Protein AF-A0A0W1A022-F1 (afdb_monomer_lite)

Sequence (209 aa):
MGKIVYLLDDRNKTLYDEDSVPKHMKTREPDAATLLRLLENRLNLLGVTNIDWLYCAITIEPIRNPVFYPNKEGITVLYEKSKLNEWLNKKGGIGLDPTALSQKAKLTDYLVPTSEQLLDFVVKSSSIAREFFVDQYHDFKPEETQSVKEPLLPNSDLEKRSSHVERITPKRSRAALLFRSIFCCISPNSEQTKEKEPHAHPRPNYFPQ

Organism: NCBI:txid66969

InterPro domains:
  IPR013083 Zinc finger, RING/FYVE/PHD-type [G3DSA:3.30.40.10] (53-116)

pLDDT: mean 72.29, std 26.37, range [26.69, 97.56]

Foldseek 3Di:
DFAWWFFPPDPLRAIAGPVLDPPVTHIDHDFPLRLLVSLVVLCVVVVNDPPLQSDAPQPSHREDQWKAQQDPVFGDHIHRLVVLQCVCPPPPNQSQDPVRPDRNPDSVNIDRDDSVSSLVNSCVVVVDDSCSRYPRDDPPPPPPPPPPPDPDDDDDDDDDDDDDDDDDDDDDDDDDDDDDDPDDDDDDDDDDDDDDDDDDDDDDDDDDD

Radius of gyration: 30.66 Å; chains: 1; bounding box: 50×62×118 Å

Secondary structure (DSSP, 8-state):
-PPEEEETT-TT--EEEGGGS-TTS-EEPPPHHHHHHHHHHHHHHTT----GGGS-TTT-S--SSEEB--BTTB----EEHHHHHHHHTSTT-----TTSS-SS--GGG-BPPPHHHHHHHHHHHHT--GGGTSBPP--------------------------------------------S---------------------------

Structure (mmCIF, N/CA/C/O backbone):
data_AF-A0A0W1A022-F1
#
_entry.id   AF-A0A0W1A022-F1
#
loop_
_atom_site.group_PDB
_atom_site.id
_atom_site.type_symbol
_atom_site.label_atom_id
_atom_site.label_alt_id
_atom_site.label_comp_id
_atom_site.label_asym_id
_atom_site.label_entity_id
_atom_site.label_seq_id
_atom_site.pdbx_PDB_ins_code
_atom_site.Cartn_x
_atom_site.Cartn_y
_atom_site.Cartn_z
_atom_site.occupancy
_atom_site.B_iso_or_equiv
_atom_site.auth_seq_id
_atom_site.auth_comp_id
_atom_site.auth_asym_id
_atom_site.auth_atom_id
_atom_site.pdbx_PDB_model_num
ATOM 1 N N . MET A 1 1 ? -10.005 15.084 5.071 1.00 54.53 1 MET A N 1
ATOM 2 C CA . MET A 1 1 ? -9.595 13.689 4.816 1.00 54.53 1 MET A CA 1
ATOM 3 C C . MET A 1 1 ? -9.012 13.193 6.118 1.00 54.53 1 MET A C 1
ATOM 5 O O . MET A 1 1 ? -8.066 13.821 6.585 1.00 54.53 1 MET A O 1
ATOM 9 N N . GLY A 1 2 ? -9.656 12.202 6.737 1.00 70.75 2 GLY A N 1
ATOM 10 C CA . GLY A 1 2 ? -9.198 11.606 7.993 1.00 70.75 2 GLY A CA 1
ATOM 11 C C . GLY A 1 2 ? -7.913 10.814 7.775 1.00 70.75 2 GLY A C 1
ATOM 12 O O . GLY A 1 2 ? -7.590 10.456 6.639 1.00 70.75 2 GLY A O 1
ATOM 13 N N . LYS A 1 3 ? -7.141 10.593 8.838 1.00 89.62 3 LYS A N 1
ATOM 14 C CA . LYS A 1 3 ? -5.983 9.696 8.779 1.00 89.62 3 LYS A CA 1
ATOM 15 C C . LYS A 1 3 ? -6.412 8.290 9.155 1.00 89.62 3 LYS A C 1
ATOM 17 O O . LYS A 1 3 ? -7.249 8.105 10.029 1.00 89.62 3 LYS A O 1
ATOM 22 N N . ILE A 1 4 ? -5.778 7.299 8.543 1.00 93.94 4 ILE A N 1
ATOM 23 C CA . ILE A 1 4 ? -5.970 5.896 8.907 1.00 93.94 4 ILE A CA 1
ATOM 24 C C . ILE A 1 4 ? -4.929 5.535 9.961 1.00 93.94 4 ILE A C 1
ATOM 26 O O . ILE A 1 4 ? -3.732 5.753 9.764 1.00 93.94 4 ILE A O 1
ATOM 30 N N . VAL A 1 5 ? -5.366 4.954 11.071 1.00 95.00 5 VAL A N 1
ATOM 31 C CA . VAL A 1 5 ? -4.493 4.555 12.179 1.00 95.00 5 VAL A CA 1
ATOM 32 C C . VAL A 1 5 ? -4.812 3.143 12.644 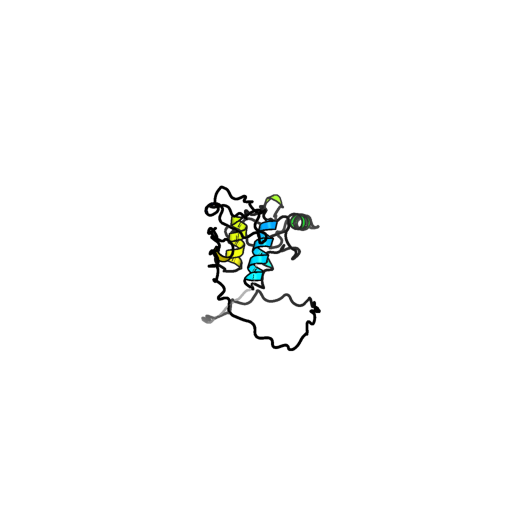1.00 95.00 5 VAL A C 1
ATOM 34 O O . VAL A 1 5 ? -5.897 2.635 12.407 1.00 95.00 5 VAL A O 1
ATOM 37 N N . TYR A 1 6 ? -3.883 2.509 13.350 1.00 94.69 6 TYR A N 1
ATOM 38 C CA . TYR A 1 6 ? -4.188 1.340 14.175 1.00 94.69 6 TYR A CA 1
ATOM 39 C C . TYR A 1 6 ? -3.835 1.627 15.635 1.00 94.69 6 TYR A C 1
ATOM 41 O O . TYR A 1 6 ? -2.970 2.458 15.935 1.00 94.69 6 TYR A O 1
ATOM 49 N N . LEU A 1 7 ? -4.506 0.935 16.553 1.00 93.81 7 LEU A N 1
ATOM 50 C CA . LEU A 1 7 ? -4.220 1.020 17.984 1.00 93.81 7 LEU A CA 1
ATOM 51 C C . LEU A 1 7 ? -2.937 0.252 18.304 1.00 93.81 7 LEU A C 1
ATOM 53 O O . LEU A 1 7 ? -2.771 -0.888 17.875 1.00 93.81 7 LEU A O 1
ATOM 57 N N . LEU A 1 8 ? -2.034 0.848 19.084 1.00 91.19 8 LEU A N 1
ATOM 58 C CA . LEU A 1 8 ? -0.760 0.205 19.431 1.00 91.19 8 LEU A CA 1
ATOM 59 C C . LEU A 1 8 ? -0.941 -1.095 20.225 1.00 91.19 8 LEU A C 1
ATOM 61 O O . LEU A 1 8 ? -0.137 -2.013 20.070 1.00 91.19 8 LEU A O 1
ATOM 65 N N . ASP A 1 9 ? -1.998 -1.169 21.032 1.00 88.69 9 ASP A N 1
ATOM 66 C CA . ASP A 1 9 ? -2.310 -2.330 21.867 1.00 88.69 9 ASP A CA 1
ATOM 67 C C . ASP A 1 9 ? -3.199 -3.364 21.141 1.00 88.69 9 ASP A C 1
ATOM 69 O O . ASP A 1 9 ? -3.409 -4.468 21.649 1.00 88.69 9 ASP A O 1
ATOM 73 N N . ASP A 1 10 ? -3.687 -3.053 19.931 1.00 87.44 10 ASP A N 1
ATOM 74 C CA . ASP A 1 10 ? -4.450 -3.995 19.110 1.00 87.44 10 ASP A CA 1
ATOM 75 C C . ASP A 1 10 ? -3.508 -4.974 18.395 1.00 87.44 10 ASP A C 1
ATOM 77 O O . ASP A 1 10 ? -2.767 -4.629 17.468 1.00 87.44 10 ASP A O 1
ATOM 81 N N . ARG A 1 11 ? -3.574 -6.244 18.808 1.00 86.00 11 ARG A N 1
ATOM 82 C CA . ARG A 1 11 ? -2.788 -7.337 18.219 1.00 86.00 11 ARG A CA 1
ATOM 83 C C . ARG A 1 11 ? -3.115 -7.575 16.750 1.00 86.00 11 ARG A C 1
ATOM 85 O O . ARG A 1 11 ? -2.218 -7.946 15.993 1.00 86.00 11 ARG A O 1
ATOM 92 N N . ASN A 1 12 ? -4.369 -7.363 16.360 1.00 86.31 12 ASN A N 1
ATOM 93 C CA . ASN A 1 12 ? -4.830 -7.556 14.990 1.00 86.31 12 ASN A CA 1
ATOM 94 C C . ASN A 1 12 ? -4.476 -6.359 14.103 1.00 86.31 12 ASN A C 1
ATOM 96 O O . ASN A 1 12 ? -4.491 -6.493 12.881 1.00 86.31 12 ASN A O 1
ATOM 100 N N . LYS A 1 13 ? -4.097 -5.225 14.715 1.00 91.38 13 LYS A N 1
ATOM 101 C CA . LYS A 1 13 ? -3.781 -3.962 14.036 1.00 91.38 13 LYS A CA 1
ATOM 102 C C . LYS A 1 13 ? -4.889 -3.561 13.066 1.00 91.38 13 LYS A C 1
ATOM 104 O O . LYS A 1 13 ? -4.629 -3.249 11.904 1.00 91.38 13 LYS A O 1
ATOM 109 N N . THR A 1 14 ? -6.118 -3.611 13.561 1.00 92.44 14 THR A N 1
ATOM 110 C CA . THR A 1 14 ? -7.301 -3.152 12.842 1.00 92.44 14 THR A CA 1
ATOM 111 C C . THR A 1 14 ? -7.106 -1.686 12.478 1.00 92.44 14 THR A C 1
ATOM 113 O O . THR A 1 14 ? -6.567 -0.906 13.270 1.00 92.44 14 THR A O 1
ATOM 116 N N . LEU A 1 15 ? -7.478 -1.335 11.252 1.00 95.44 15 LEU A N 1
ATOM 117 C CA . LEU A 1 15 ? -7.381 0.029 10.760 1.00 95.44 15 LEU A CA 1
ATOM 118 C C . LEU A 1 15 ? -8.652 0.779 11.146 1.00 95.44 15 LEU A C 1
ATOM 120 O O . LEU A 1 15 ? -9.752 0.278 10.931 1.00 95.44 15 LEU A O 1
ATOM 124 N N . TYR A 1 16 ? -8.484 1.983 11.673 1.00 94.38 16 TYR A N 1
ATOM 125 C CA . TYR A 1 16 ? -9.552 2.878 12.085 1.00 94.38 16 TYR A CA 1
ATOM 126 C C . TYR A 1 16 ? -9.379 4.242 11.431 1.00 94.38 16 TYR A C 1
ATOM 128 O O . TYR A 1 16 ? -8.255 4.661 11.136 1.00 94.38 16 TYR A O 1
ATOM 136 N N . ASP A 1 17 ? -10.487 4.953 11.257 1.00 92.56 17 ASP A N 1
ATOM 137 C CA . ASP A 1 17 ? -10.436 6.395 11.024 1.00 92.56 17 ASP A CA 1
ATOM 138 C C . ASP A 1 17 ? -10.001 7.088 12.326 1.00 92.56 17 ASP A C 1
ATOM 140 O O . ASP A 1 17 ? -10.625 6.875 13.370 1.00 92.56 17 ASP A O 1
ATOM 144 N N . GLU A 1 18 ? -8.930 7.888 12.285 1.00 92.19 18 GLU A N 1
ATOM 145 C CA . GLU A 1 18 ? -8.374 8.611 13.439 1.00 92.19 18 GLU A CA 1
ATOM 146 C C . GLU A 1 18 ? -9.454 9.421 14.163 1.00 92.19 18 GLU A C 1
ATOM 148 O O . GLU A 1 18 ? -9.485 9.425 15.394 1.00 92.19 18 GLU A O 1
ATOM 153 N N . ASP A 1 19 ? -10.380 10.025 13.414 1.00 91.12 19 ASP A N 1
ATOM 154 C CA . ASP A 1 19 ? -11.448 10.863 13.965 1.00 91.12 19 ASP A CA 1
ATOM 155 C C . ASP A 1 19 ? -12.464 10.059 14.799 1.00 91.12 19 ASP A C 1
ATOM 157 O O . ASP A 1 19 ? -13.156 10.623 15.650 1.00 91.12 19 ASP A O 1
ATOM 161 N N . SER A 1 20 ? -12.545 8.741 14.588 1.00 91.50 20 SER A N 1
ATOM 162 C CA . SER A 1 20 ? -13.402 7.847 15.378 1.00 91.50 20 SER A CA 1
ATOM 163 C C . SER A 1 20 ? -12.748 7.389 16.684 1.00 91.50 20 SER A C 1
ATOM 165 O O . SER A 1 20 ? -13.447 7.003 17.620 1.00 91.50 20 SER A O 1
ATOM 167 N N . VAL A 1 21 ? -11.414 7.439 16.779 1.00 91.62 21 VAL A N 1
ATOM 168 C CA . VAL A 1 21 ? -10.679 6.878 17.915 1.00 91.62 21 VAL A CA 1
ATOM 169 C C . VAL A 1 21 ? -10.656 7.866 19.093 1.00 91.62 21 VAL A C 1
ATOM 171 O O . VAL A 1 21 ? -10.278 9.030 18.929 1.00 91.62 21 VAL A O 1
ATOM 174 N N . PRO A 1 22 ? -10.978 7.433 20.327 1.00 90.69 22 PRO A N 1
ATOM 175 C CA . PRO A 1 22 ? -10.872 8.288 21.502 1.00 90.69 22 PRO A CA 1
ATOM 176 C C . PRO A 1 22 ? -9.445 8.811 21.722 1.00 90.69 22 PRO A C 1
ATOM 178 O O . PRO A 1 22 ? -8.487 8.044 21.783 1.00 90.69 22 PRO A O 1
ATOM 181 N N . LYS A 1 23 ? -9.305 10.123 21.962 1.00 89.69 23 LYS A N 1
ATOM 182 C CA . LYS A 1 23 ? -8.006 10.827 22.098 1.00 89.69 23 LYS A CA 1
ATOM 183 C C . LYS A 1 23 ? -7.044 10.262 23.153 1.00 89.69 23 LYS A C 1
ATOM 185 O O . LYS A 1 23 ? -5.860 10.579 23.125 1.00 89.69 23 LYS A O 1
ATOM 190 N N . HIS A 1 24 ? -7.548 9.503 24.124 1.00 89.62 24 HIS A N 1
ATOM 191 C CA . HIS A 1 24 ? -6.734 8.904 25.183 1.00 89.62 24 HIS A CA 1
ATOM 192 C C . HIS A 1 24 ? -6.073 7.582 24.756 1.00 89.62 24 HIS A C 1
ATOM 194 O O . HIS A 1 24 ? -5.188 7.093 25.459 1.00 89.62 24 HIS A O 1
ATOM 200 N N . MET A 1 25 ? -6.485 6.996 23.627 1.00 92.00 25 MET A N 1
ATOM 201 C CA . MET A 1 25 ? -5.899 5.770 23.101 1.00 92.00 25 MET A CA 1
ATOM 202 C C . MET A 1 25 ? -4.628 6.056 22.312 1.00 92.00 25 MET A C 1
ATOM 204 O O . MET A 1 25 ? -4.505 7.066 21.622 1.00 92.00 25 MET A O 1
ATOM 208 N N . LYS A 1 26 ? -3.667 5.136 22.395 1.00 93.75 26 LYS A N 1
ATOM 209 C CA . LYS A 1 26 ? -2.416 5.253 21.648 1.00 93.75 26 LYS A CA 1
ATOM 210 C C . LYS A 1 26 ? -2.595 4.691 20.244 1.00 93.75 26 LYS A C 1
ATOM 212 O O . LYS A 1 26 ? -2.757 3.483 20.070 1.00 93.75 26 LYS A O 1
ATOM 217 N N . THR A 1 27 ? -2.507 5.565 19.253 1.00 94.56 27 THR A N 1
ATOM 218 C CA . THR A 1 27 ? -2.624 5.235 17.832 1.00 94.56 27 THR A CA 1
ATOM 219 C C . THR A 1 27 ? -1.287 5.384 17.115 1.00 94.56 27 THR A C 1
ATOM 221 O O . THR A 1 27 ? -0.366 6.062 17.581 1.00 94.56 27 THR A O 1
ATOM 224 N N . ARG A 1 28 ? -1.167 4.733 15.958 1.00 94.62 28 ARG A N 1
ATOM 225 C CA . ARG A 1 28 ? -0.057 4.932 15.029 1.00 94.62 28 ARG A CA 1
ATOM 226 C C . ARG A 1 28 ? -0.553 4.865 13.594 1.00 94.62 28 ARG A C 1
ATOM 228 O O . ARG A 1 28 ? -1.281 3.946 13.229 1.00 94.62 28 ARG A O 1
ATOM 235 N N . GLU A 1 29 ? -0.101 5.811 12.779 1.00 94.12 29 GLU A N 1
ATOM 236 C CA . GLU A 1 29 ? -0.269 5.738 11.330 1.00 94.12 29 GLU A CA 1
ATOM 237 C C . GLU A 1 29 ? 0.646 4.630 10.769 1.00 94.12 29 GLU A C 1
ATOM 239 O O . GLU A 1 29 ? 1.841 4.582 11.107 1.00 94.12 29 GLU A O 1
ATOM 244 N N . PRO A 1 30 ? 0.116 3.693 9.964 1.00 94.44 30 PRO A N 1
ATOM 245 C CA . PRO A 1 30 ? 0.938 2.690 9.308 1.00 94.44 30 PRO A CA 1
ATOM 246 C C . PRO A 1 30 ? 1.800 3.340 8.223 1.00 94.44 30 PRO A C 1
ATOM 248 O O . PRO A 1 30 ? 1.321 4.139 7.426 1.00 94.44 30 PRO A O 1
ATOM 251 N N . ASP A 1 31 ? 3.075 2.951 8.145 1.00 94.06 31 ASP A N 1
ATOM 252 C CA . ASP A 1 31 ? 3.841 3.220 6.929 1.00 94.06 31 ASP A CA 1
ATOM 253 C C . ASP A 1 31 ? 3.251 2.440 5.743 1.00 94.06 31 ASP A C 1
ATOM 255 O O . ASP A 1 31 ? 2.509 1.469 5.913 1.00 94.06 31 ASP A O 1
ATOM 259 N N . ALA A 1 32 ? 3.594 2.861 4.527 1.00 94.38 32 ALA A N 1
ATOM 260 C CA . ALA A 1 32 ? 3.001 2.325 3.308 1.00 94.38 32 ALA A CA 1
ATOM 261 C C . ALA A 1 32 ? 3.154 0.793 3.178 1.00 94.38 32 ALA A C 1
ATOM 263 O O . ALA A 1 32 ? 2.219 0.112 2.764 1.00 94.38 32 ALA A O 1
ATOM 264 N N . ALA A 1 33 ? 4.295 0.228 3.584 1.00 94.75 33 ALA A N 1
ATOM 265 C CA . ALA A 1 33 ? 4.515 -1.220 3.551 1.00 94.75 33 ALA A CA 1
ATOM 266 C C . ALA A 1 33 ? 3.679 -1.965 4.599 1.00 94.75 33 ALA A C 1
ATOM 268 O O . ALA A 1 33 ? 3.107 -3.022 4.327 1.00 94.75 33 ALA A O 1
ATOM 269 N N . THR A 1 34 ? 3.586 -1.408 5.805 1.00 95.19 34 THR A N 1
ATOM 270 C CA . THR A 1 34 ? 2.740 -1.943 6.869 1.00 95.19 34 THR A CA 1
ATOM 271 C C . THR A 1 34 ? 1.279 -1.916 6.450 1.00 95.19 34 THR A C 1
ATOM 273 O O . THR A 1 34 ? 0.591 -2.915 6.649 1.00 95.19 34 THR A O 1
ATOM 276 N N . LEU A 1 35 ? 0.821 -0.819 5.843 1.00 96.69 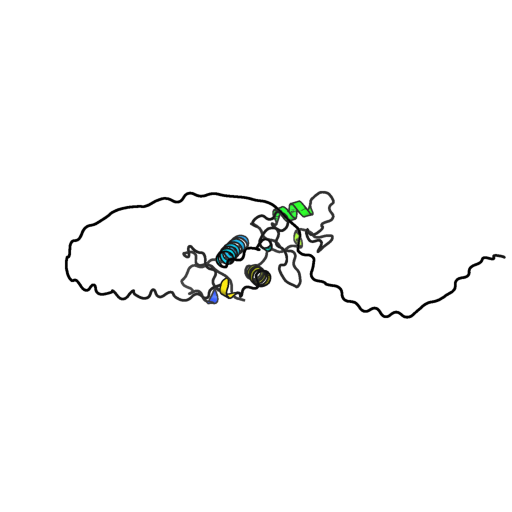35 LEU A N 1
ATOM 277 C CA . LEU A 1 35 ? -0.547 -0.683 5.361 1.00 96.69 35 LEU A CA 1
ATOM 278 C C . LEU A 1 35 ? -0.864 -1.714 4.275 1.00 96.69 35 LEU A C 1
ATOM 280 O O . LEU A 1 35 ? -1.860 -2.417 4.404 1.00 96.69 35 LEU A O 1
ATOM 284 N N . LEU A 1 36 ? 0.005 -1.876 3.269 1.00 97.06 36 LEU A N 1
ATOM 285 C CA . LEU A 1 36 ? -0.154 -2.905 2.233 1.00 97.06 36 LEU A CA 1
ATOM 286 C C . LEU A 1 36 ? -0.343 -4.300 2.836 1.00 97.06 36 LEU A C 1
ATOM 288 O O . LEU A 1 36 ? -1.276 -5.005 2.466 1.00 97.06 36 LEU A O 1
ATOM 292 N N . ARG A 1 37 ? 0.481 -4.671 3.824 1.00 96.19 37 ARG A N 1
ATOM 293 C CA . ARG A 1 37 ? 0.366 -5.968 4.507 1.00 96.19 37 ARG A CA 1
ATOM 294 C C . ARG A 1 37 ? -0.940 -6.110 5.298 1.00 96.19 37 ARG A C 1
ATOM 296 O O . ARG A 1 37 ? -1.510 -7.195 5.356 1.00 96.19 37 ARG A O 1
ATOM 303 N N . LEU A 1 38 ? -1.400 -5.046 5.960 1.00 96.38 38 LEU A N 1
ATOM 304 C CA . LEU A 1 38 ? -2.670 -5.075 6.695 1.00 96.38 38 LEU A CA 1
ATOM 305 C C . LEU A 1 38 ? -3.860 -5.231 5.739 1.00 96.38 38 LEU A C 1
ATOM 307 O O . LEU A 1 38 ? -4.750 -6.037 6.004 1.00 96.38 38 LEU A O 1
ATOM 311 N N . LEU A 1 39 ? -3.834 -4.530 4.604 1.00 96.69 39 LEU A N 1
ATOM 312 C CA . LEU A 1 39 ? -4.854 -4.638 3.561 1.00 96.69 39 LEU A CA 1
ATOM 313 C C . LEU A 1 39 ? -4.837 -6.019 2.891 1.00 96.69 39 LEU A C 1
ATOM 315 O O . LEU A 1 39 ? -5.895 -6.615 2.726 1.00 96.69 39 LEU A O 1
ATOM 319 N N . GLU A 1 40 ? -3.660 -6.573 2.591 1.00 96.62 40 GLU A N 1
ATOM 320 C CA . GLU A 1 40 ? -3.489 -7.950 2.104 1.00 96.62 40 GLU A CA 1
ATOM 321 C C . GLU A 1 40 ? -4.108 -8.968 3.072 1.00 96.62 40 GLU A C 1
ATOM 323 O O . GLU A 1 40 ? -4.924 -9.799 2.672 1.00 96.62 40 GLU A O 1
ATOM 328 N N . ASN A 1 41 ? -3.777 -8.881 4.365 1.00 95.06 41 ASN A N 1
ATOM 329 C CA . ASN A 1 41 ? -4.360 -9.755 5.382 1.00 95.06 41 ASN A CA 1
ATOM 330 C C . ASN A 1 41 ? -5.887 -9.640 5.412 1.00 95.06 41 ASN A C 1
ATOM 332 O O . ASN A 1 41 ? -6.578 -10.653 5.519 1.00 95.06 41 ASN A O 1
ATOM 336 N N . ARG A 1 42 ? -6.423 -8.420 5.296 1.00 95.62 42 ARG A N 1
ATOM 337 C CA . ARG A 1 42 ? -7.869 -8.197 5.287 1.00 95.62 42 ARG A CA 1
ATOM 338 C C . ARG A 1 42 ? -8.532 -8.778 4.040 1.00 95.62 42 ARG A C 1
ATOM 340 O O . ARG A 1 42 ? -9.547 -9.451 4.170 1.00 95.62 42 ARG A O 1
ATOM 347 N N . LEU A 1 43 ? -7.942 -8.601 2.861 1.00 96.69 43 LEU A N 1
ATOM 348 C CA . LEU A 1 43 ? -8.412 -9.215 1.614 1.00 96.69 43 LEU A CA 1
ATOM 349 C C . LEU A 1 43 ? -8.428 -10.743 1.699 1.00 96.69 43 LEU A C 1
ATOM 351 O O . LEU A 1 43 ? -9.411 -11.366 1.302 1.00 96.69 43 LEU A O 1
ATOM 355 N N . ASN A 1 44 ? -7.388 -11.337 2.286 1.00 94.81 44 ASN A N 1
ATOM 356 C CA . ASN A 1 44 ? -7.317 -12.779 2.514 1.00 94.81 44 ASN A CA 1
ATOM 357 C C . ASN A 1 44 ? -8.435 -13.266 3.450 1.00 94.81 44 ASN A C 1
ATOM 359 O O . ASN A 1 44 ? -9.053 -14.294 3.180 1.00 94.81 44 ASN A O 1
ATOM 363 N N . LEU A 1 45 ? -8.741 -12.521 4.520 1.00 94.12 45 LEU A N 1
ATOM 364 C CA . LEU A 1 45 ? -9.871 -12.824 5.411 1.00 94.12 45 LEU A CA 1
ATOM 365 C C . LEU A 1 45 ? -11.228 -12.713 4.701 1.00 94.12 45 LEU A C 1
ATOM 367 O O . LEU A 1 45 ? -12.146 -13.462 5.022 1.00 94.12 45 LEU A O 1
ATOM 371 N N . LEU A 1 46 ? -11.342 -11.812 3.724 1.00 95.19 46 LEU A N 1
ATOM 372 C CA . LEU A 1 46 ? -12.525 -11.655 2.871 1.00 95.19 46 LEU A CA 1
ATOM 373 C C . LEU A 1 46 ? -12.574 -12.674 1.716 1.00 95.19 46 LEU A C 1
ATOM 375 O O . LEU A 1 46 ? -13.525 -12.670 0.938 1.00 95.19 46 LEU A O 1
ATOM 379 N N . GLY A 1 47 ? -11.576 -13.555 1.596 1.00 94.62 47 GLY A N 1
ATOM 380 C CA . GLY A 1 47 ? -11.526 -14.599 0.572 1.00 94.62 47 GLY A CA 1
ATOM 381 C C . GLY A 1 47 ? -11.138 -14.108 -0.826 1.00 94.62 47 GLY A C 1
ATOM 382 O O . GLY A 1 47 ? -11.377 -14.813 -1.805 1.00 94.62 47 GLY A O 1
ATOM 383 N N . VAL A 1 48 ? -10.539 -12.920 -0.949 1.00 94.75 48 VAL A N 1
ATOM 384 C CA . VAL A 1 48 ? -10.063 -12.397 -2.237 1.00 94.75 48 VAL A CA 1
ATOM 385 C C . VAL A 1 48 ? -8.748 -13.079 -2.602 1.00 94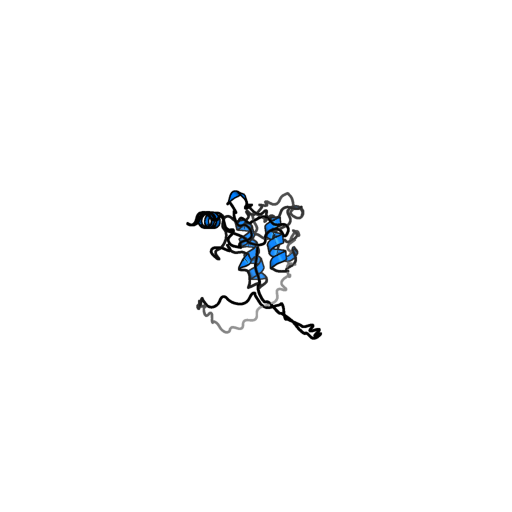.75 48 VAL A C 1
ATOM 387 O O . VAL A 1 48 ? -7.733 -12.879 -1.945 1.00 94.75 48 VAL A O 1
ATOM 390 N N . THR A 1 49 ? -8.756 -13.884 -3.665 1.00 88.56 49 THR A N 1
ATOM 391 C CA . THR A 1 49 ? -7.589 -14.694 -4.058 1.00 88.56 49 THR A CA 1
ATOM 392 C C . THR A 1 49 ? -6.728 -14.065 -5.149 1.00 88.56 49 THR A C 1
ATOM 394 O O . THR A 1 49 ? -5.562 -14.419 -5.277 1.00 88.56 49 THR A O 1
ATOM 397 N N . ASN A 1 50 ? -7.283 -13.164 -5.964 1.00 92.44 50 ASN A N 1
ATOM 398 C CA . ASN A 1 50 ? -6.542 -12.480 -7.024 1.00 92.44 50 ASN A CA 1
ATOM 399 C C . ASN A 1 50 ? -6.071 -11.108 -6.528 1.00 92.44 50 ASN A C 1
ATOM 401 O O . ASN A 1 50 ? -6.761 -10.101 -6.705 1.00 92.44 50 ASN A O 1
ATOM 405 N N . ILE A 1 51 ? -4.916 -11.103 -5.865 1.00 95.38 51 ILE A N 1
ATOM 406 C CA . ILE A 1 51 ? -4.325 -9.917 -5.234 1.00 95.38 51 ILE A CA 1
ATOM 407 C C . ILE A 1 51 ? -2.930 -9.581 -5.775 1.00 95.38 51 ILE A C 1
ATOM 409 O O . ILE A 1 51 ? -2.221 -8.785 -5.171 1.00 95.38 51 ILE A O 1
ATOM 413 N N . ASP A 1 52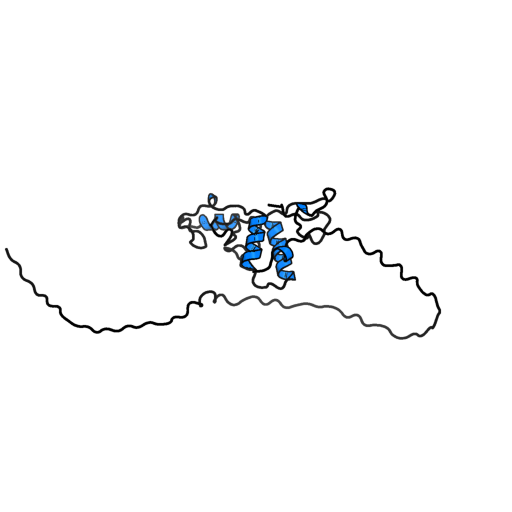 ? -2.531 -10.130 -6.927 1.00 94.50 52 ASP A N 1
ATOM 414 C CA . ASP A 1 52 ? -1.196 -9.917 -7.521 1.00 94.50 52 ASP A CA 1
ATOM 415 C C . ASP A 1 52 ? -0.866 -8.426 -7.740 1.00 94.50 52 ASP A C 1
ATOM 417 O O . ASP A 1 52 ? 0.292 -8.015 -7.690 1.00 94.50 52 ASP A O 1
ATOM 421 N N . TRP A 1 53 ? -1.893 -7.592 -7.915 1.00 94.81 53 TRP A N 1
ATOM 422 C CA . TRP A 1 53 ? -1.798 -6.137 -8.055 1.00 94.81 53 TRP A CA 1
ATOM 423 C C . TRP A 1 53 ? -1.336 -5.402 -6.778 1.00 94.81 53 TRP A C 1
ATOM 425 O O . TRP A 1 53 ? -0.957 -4.235 -6.857 1.00 94.81 53 TRP A O 1
ATOM 435 N N . LEU A 1 54 ? -1.319 -6.064 -5.613 1.00 96.50 54 LEU A N 1
ATOM 436 C CA . LEU A 1 54 ? -0.710 -5.550 -4.375 1.00 96.50 54 LEU A CA 1
ATOM 437 C C . LEU A 1 54 ? 0.806 -5.757 -4.301 1.00 96.50 54 LEU A C 1
ATOM 439 O O . LEU A 1 54 ? 1.460 -5.186 -3.426 1.00 96.50 54 LEU A O 1
ATOM 443 N N . TYR A 1 55 ? 1.368 -6.572 -5.191 1.00 96.38 55 TYR A N 1
ATOM 444 C CA . TYR A 1 55 ? 2.780 -6.931 -5.188 1.00 96.38 55 TYR A CA 1
ATOM 445 C C . TYR A 1 55 ? 3.559 -6.100 -6.206 1.00 96.38 55 TYR A C 1
ATOM 447 O O . TYR A 1 55 ? 3.005 -5.420 -7.069 1.00 96.38 55 TYR A O 1
ATOM 455 N N . CYS A 1 56 ? 4.887 -6.132 -6.094 1.00 95.75 56 CYS A N 1
ATOM 456 C CA . CYS A 1 56 ? 5.761 -5.406 -7.006 1.00 95.75 56 CYS A CA 1
ATOM 457 C C . CYS A 1 56 ? 5.565 -5.919 -8.436 1.00 95.75 56 CYS A C 1
ATOM 459 O O . CYS A 1 56 ? 5.886 -7.071 -8.712 1.00 95.75 56 CYS A O 1
ATOM 461 N N . ALA A 1 57 ? 5.157 -5.067 -9.375 1.00 92.81 57 ALA A N 1
ATOM 462 C CA . ALA A 1 57 ? 4.914 -5.496 -10.756 1.00 92.81 57 ALA A CA 1
ATOM 463 C C . ALA A 1 57 ? 6.163 -6.024 -11.494 1.00 92.81 57 ALA A C 1
ATOM 465 O O . ALA A 1 57 ? 6.042 -6.708 -12.507 1.00 92.81 57 ALA A O 1
ATOM 466 N N . ILE A 1 58 ? 7.369 -5.726 -10.996 1.00 91.19 58 ILE A N 1
ATOM 467 C CA . ILE A 1 58 ? 8.631 -6.213 -11.577 1.00 91.19 58 ILE A CA 1
ATOM 468 C C . ILE A 1 58 ? 8.997 -7.606 -11.047 1.00 91.19 58 ILE A C 1
ATOM 470 O O . ILE A 1 58 ? 9.528 -8.423 -11.797 1.00 91.19 58 ILE A O 1
ATOM 474 N N . THR A 1 59 ? 8.775 -7.868 -9.756 1.00 92.06 59 THR A N 1
ATOM 475 C CA . THR A 1 59 ? 9.285 -9.077 -9.080 1.00 92.06 59 THR A CA 1
ATOM 476 C C . THR A 1 59 ? 8.198 -10.040 -8.617 1.00 92.06 59 THR A C 1
ATOM 478 O O . THR A 1 59 ? 8.509 -11.195 -8.354 1.00 92.06 59 THR A O 1
ATOM 481 N N . ILE A 1 60 ? 6.941 -9.593 -8.539 1.00 93.44 60 ILE A N 1
ATOM 482 C CA . ILE A 1 60 ? 5.804 -10.317 -7.944 1.00 93.44 60 ILE A CA 1
ATOM 483 C C . ILE A 1 60 ? 6.082 -10.683 -6.470 1.00 93.44 60 ILE A C 1
ATOM 485 O O . ILE A 1 60 ? 5.645 -11.701 -5.947 1.00 93.44 60 ILE A O 1
ATOM 489 N N . GLU A 1 61 ? 6.850 -9.836 -5.780 1.00 95.88 61 GLU A N 1
ATOM 490 C CA . GLU A 1 61 ? 7.199 -9.994 -4.363 1.00 95.88 61 GLU A CA 1
ATOM 491 C C . GLU A 1 61 ? 6.554 -8.893 -3.502 1.00 95.88 61 GLU A C 1
ATOM 493 O O . GLU A 1 61 ? 6.250 -7.810 -4.023 1.00 95.88 61 GLU A O 1
ATOM 498 N N . PRO A 1 62 ? 6.359 -9.134 -2.186 1.00 96.12 62 PRO A N 1
ATOM 499 C CA . PRO A 1 62 ? 5.843 -8.125 -1.266 1.00 96.12 62 PRO A CA 1
ATOM 500 C C . PRO A 1 62 ? 6.706 -6.863 -1.259 1.00 96.12 62 PRO A C 1
ATOM 502 O O . PRO A 1 62 ? 7.936 -6.931 -1.175 1.00 96.12 62 PRO A O 1
ATOM 505 N N . ILE A 1 63 ? 6.057 -5.702 -1.298 1.00 96.94 63 ILE A N 1
ATOM 506 C CA . ILE A 1 63 ? 6.734 -4.411 -1.417 1.00 96.94 63 ILE A CA 1
ATOM 507 C C . ILE A 1 63 ? 7.080 -3.846 -0.035 1.00 96.94 63 ILE A C 1
ATOM 509 O O . ILE A 1 63 ? 6.230 -3.772 0.851 1.00 96.94 63 ILE A O 1
ATOM 513 N N . ARG A 1 64 ? 8.327 -3.399 0.145 1.00 96.69 64 ARG A N 1
ATOM 514 C CA . ARG A 1 64 ? 8.809 -2.751 1.379 1.00 96.69 64 ARG A CA 1
ATOM 515 C C . ARG A 1 64 ? 8.939 -1.241 1.236 1.00 96.69 64 ARG A C 1
ATOM 517 O O . ARG A 1 64 ? 8.768 -0.526 2.213 1.00 96.69 64 ARG A O 1
ATOM 524 N N . ASN A 1 65 ? 9.245 -0.756 0.038 1.00 97.31 65 ASN A N 1
ATOM 525 C CA . ASN A 1 65 ? 9.311 0.667 -0.271 1.00 97.31 65 ASN A CA 1
ATOM 526 C C . ASN A 1 65 ? 8.458 0.944 -1.510 1.00 97.31 65 ASN A C 1
ATOM 528 O O . ASN A 1 65 ? 9.003 0.997 -2.621 1.00 97.31 65 ASN A O 1
ATOM 532 N N . PRO A 1 66 ? 7.130 1.076 -1.343 1.00 97.56 66 PRO A N 1
ATOM 533 C CA . PRO A 1 66 ? 6.234 1.232 -2.471 1.00 97.56 66 PRO A CA 1
ATOM 534 C C . PRO A 1 66 ? 6.413 2.585 -3.131 1.00 97.56 66 PRO A C 1
ATOM 536 O O . PRO A 1 66 ? 6.475 3.626 -2.474 1.00 97.56 66 PRO A O 1
ATOM 539 N N . VAL A 1 67 ? 6.481 2.545 -4.453 1.00 97.06 67 VAL A N 1
ATOM 540 C CA . VAL A 1 67 ? 6.402 3.714 -5.317 1.00 97.06 67 VAL A CA 1
ATOM 541 C C . VAL A 1 67 ? 5.464 3.424 -6.476 1.00 97.06 67 VAL A C 1
ATOM 543 O O . VAL A 1 67 ? 5.304 2.275 -6.888 1.00 97.06 67 VAL A O 1
ATOM 546 N N . PHE A 1 68 ? 4.850 4.469 -7.007 1.00 95.50 68 PHE A N 1
ATOM 547 C CA . PHE A 1 68 ? 3.952 4.378 -8.151 1.00 95.50 68 PHE A CA 1
ATOM 548 C C . PHE A 1 68 ? 4.201 5.537 -9.107 1.00 95.50 68 PHE A C 1
ATOM 550 O O . PHE A 1 68 ? 4.707 6.590 -8.711 1.00 95.50 68 PHE A O 1
ATOM 557 N N . TYR A 1 69 ? 3.852 5.331 -10.373 1.00 92.69 69 TYR A N 1
ATOM 558 C CA . TYR A 1 69 ? 3.872 6.401 -11.359 1.00 92.69 69 TYR A CA 1
ATOM 559 C C . TYR A 1 69 ? 2.560 7.196 -11.256 1.00 92.69 69 TYR A C 1
ATOM 561 O O . TYR A 1 69 ? 1.490 6.597 -11.396 1.00 92.69 69 TYR A O 1
ATOM 569 N N . PRO A 1 70 ? 2.595 8.511 -10.984 1.00 89.88 70 PRO A N 1
ATOM 570 C CA . PRO A 1 70 ? 1.384 9.296 -10.796 1.00 89.88 70 PRO A CA 1
ATOM 571 C C . PRO A 1 70 ? 0.601 9.421 -12.105 1.00 89.88 70 PRO A C 1
ATOM 573 O O . PRO A 1 70 ? 1.132 9.839 -13.132 1.00 89.88 70 PRO A O 1
ATOM 576 N N . ASN A 1 71 ? -0.692 9.104 -12.060 1.00 84.56 71 ASN A N 1
ATOM 577 C CA . ASN A 1 71 ? -1.613 9.301 -13.173 1.00 84.56 71 ASN A CA 1
ATOM 578 C C . ASN A 1 71 ? -2.949 9.898 -12.681 1.00 84.56 71 ASN A C 1
ATOM 580 O O . ASN A 1 71 ? -3.161 10.073 -11.481 1.00 84.56 71 ASN A O 1
ATOM 584 N N . LYS A 1 72 ? -3.856 10.235 -13.609 1.00 86.69 72 LYS A N 1
ATOM 585 C CA . LYS A 1 72 ? -5.162 10.842 -13.273 1.00 86.69 72 LYS A CA 1
ATOM 586 C C . LYS A 1 72 ? -6.100 9.906 -12.498 1.00 86.69 72 LYS A C 1
ATOM 588 O O . LYS A 1 72 ? -7.004 10.388 -11.826 1.00 86.69 72 LYS A O 1
ATOM 593 N N . GLU A 1 73 ? -5.905 8.597 -12.605 1.00 86.75 73 GLU A N 1
ATOM 594 C CA . GLU A 1 73 ? -6.736 7.563 -11.974 1.00 86.75 73 GLU A CA 1
ATOM 595 C C . GLU A 1 73 ? -6.255 7.210 -10.553 1.00 86.75 73 GLU A C 1
ATOM 597 O O . GLU A 1 73 ? -6.996 6.600 -9.772 1.00 86.75 73 GLU A O 1
ATOM 602 N N . GLY A 1 74 ? -5.050 7.663 -10.192 1.00 90.94 74 GLY A N 1
ATOM 603 C CA . GLY A 1 74 ? -4.383 7.413 -8.923 1.00 90.94 74 GLY A CA 1
ATOM 604 C C . GLY A 1 74 ? -3.272 6.376 -9.068 1.00 90.94 74 GLY A C 1
ATOM 605 O O . GLY A 1 74 ? -2.449 6.438 -9.981 1.00 90.94 74 GLY A O 1
ATOM 606 N N . ILE A 1 75 ? -3.217 5.433 -8.133 1.00 94.56 75 ILE A N 1
ATOM 607 C CA . ILE A 1 75 ? -2.316 4.287 -8.237 1.00 94.56 75 ILE A CA 1
ATOM 608 C C . ILE A 1 75 ? -2.959 3.277 -9.186 1.00 94.56 75 ILE A C 1
ATOM 610 O O . ILE A 1 75 ? -4.112 2.899 -9.004 1.00 94.56 75 ILE A O 1
ATOM 614 N N . THR A 1 76 ? -2.202 2.835 -10.182 1.00 92.00 76 THR A N 1
ATOM 615 C CA . THR A 1 76 ? -2.583 1.721 -11.069 1.00 92.00 76 THR A CA 1
ATOM 616 C C . THR A 1 76 ? -1.653 0.531 -10.904 1.00 92.00 76 THR A C 1
ATOM 618 O O . THR A 1 76 ? -2.081 -0.612 -11.020 1.00 92.00 76 THR A O 1
ATOM 621 N N . VAL A 1 77 ? -0.380 0.802 -10.614 1.00 93.38 77 VAL A N 1
ATOM 622 C CA . VAL A 1 77 ? 0.672 -0.200 -10.477 1.00 93.38 77 VAL A CA 1
ATOM 623 C C . VAL A 1 77 ? 1.603 0.212 -9.348 1.00 93.38 77 VAL A C 1
ATOM 625 O O . VAL A 1 77 ? 1.970 1.385 -9.229 1.00 93.38 77 VAL A O 1
ATOM 628 N N . LEU A 1 78 ? 1.997 -0.765 -8.534 1.00 96.44 78 LEU A N 1
ATOM 629 C CA . LEU A 1 78 ? 2.961 -0.589 -7.462 1.00 96.44 78 LEU A CA 1
ATOM 630 C C . LEU A 1 78 ? 4.304 -1.235 -7.810 1.00 96.44 78 LEU A C 1
ATOM 632 O O . LEU A 1 78 ? 4.387 -2.329 -8.376 1.00 96.44 78 LEU A O 1
ATOM 636 N N . TYR A 1 79 ? 5.374 -0.564 -7.402 1.00 96.12 79 TYR A N 1
ATOM 637 C CA . TYR A 1 79 ? 6.742 -1.024 -7.578 1.00 96.12 79 TYR A CA 1
ATOM 638 C C . TYR A 1 79 ? 7.504 -0.972 -6.258 1.00 96.12 79 TYR A C 1
ATOM 640 O O . TYR A 1 79 ? 7.319 -0.067 -5.446 1.00 96.12 79 TYR A O 1
ATOM 648 N N . GLU A 1 80 ? 8.437 -1.901 -6.076 1.00 97.06 80 GLU A N 1
ATOM 649 C CA . GLU A 1 80 ? 9.490 -1.763 -5.074 1.00 97.06 80 GLU A CA 1
ATOM 650 C C . GLU A 1 80 ? 10.542 -0.768 -5.586 1.00 97.06 80 GLU A C 1
ATOM 652 O O . GLU A 1 80 ? 11.167 -0.993 -6.625 1.00 97.06 80 GLU A O 1
ATOM 657 N N . LYS A 1 81 ? 10.771 0.326 -4.848 1.00 96.69 81 LYS A N 1
ATOM 658 C CA . LYS A 1 81 ? 11.655 1.435 -5.255 1.00 96.69 81 LYS A CA 1
ATOM 659 C C . LYS A 1 81 ? 13.043 0.979 -5.703 1.00 96.69 81 LYS A C 1
ATOM 661 O O . LYS A 1 81 ? 13.565 1.464 -6.706 1.00 96.69 81 LYS A O 1
ATOM 666 N N . SER A 1 82 ? 13.649 0.056 -4.956 1.00 95.50 82 SER A N 1
ATOM 667 C CA . SER A 1 82 ? 14.980 -0.478 -5.270 1.00 95.50 82 SER A CA 1
ATOM 668 C C . SER A 1 82 ? 14.987 -1.251 -6.594 1.00 95.50 82 SER A C 1
ATOM 670 O O . SER A 1 82 ? 15.867 -1.040 -7.428 1.00 95.50 82 SER A O 1
ATOM 672 N N . LYS A 1 83 ? 13.957 -2.067 -6.836 1.00 94.50 83 LYS A N 1
ATOM 673 C CA . LYS A 1 83 ? 13.795 -2.866 -8.058 1.00 94.50 83 LYS A CA 1
ATOM 674 C C . LYS A 1 83 ? 13.443 -2.031 -9.272 1.00 94.50 83 LYS A C 1
ATOM 676 O O . LYS A 1 83 ? 13.983 -2.273 -10.347 1.00 94.50 83 LYS A O 1
ATOM 681 N N . LEU A 1 84 ? 12.633 -0.996 -9.092 1.00 93.56 84 LEU A N 1
ATOM 682 C CA . LEU A 1 84 ? 12.391 -0.013 -10.136 1.00 93.56 84 LEU A CA 1
ATOM 683 C C . LEU A 1 84 ? 13.680 0.725 -10.519 1.00 93.56 84 LEU A C 1
ATOM 685 O O . LEU A 1 84 ? 13.963 0.895 -11.700 1.00 93.56 84 LEU A O 1
ATOM 689 N N . ASN A 1 85 ? 14.499 1.113 -9.539 1.00 92.62 85 ASN A N 1
ATOM 690 C CA . ASN A 1 85 ? 15.784 1.746 -9.821 1.00 92.62 85 ASN A CA 1
ATOM 691 C C . ASN A 1 85 ? 16.732 0.807 -10.588 1.00 92.62 85 ASN A C 1
ATOM 693 O O . ASN A 1 85 ? 17.355 1.225 -11.559 1.00 92.62 85 ASN A O 1
ATOM 697 N N . GLU A 1 86 ? 16.831 -0.466 -10.197 1.00 91.50 86 GLU A N 1
ATOM 698 C CA . GLU A 1 86 ? 17.594 -1.473 -10.952 1.00 91.50 86 GLU A CA 1
ATOM 699 C C . GLU A 1 86 ? 17.070 -1.615 -12.393 1.00 91.50 86 GLU A C 1
ATOM 701 O O . GLU A 1 86 ? 17.862 -1.663 -13.335 1.00 91.50 86 GLU A O 1
ATOM 706 N N . TRP A 1 87 ? 15.744 -1.638 -12.570 1.00 88.94 87 TRP A N 1
ATOM 707 C CA . TRP A 1 87 ? 15.089 -1.765 -13.871 1.00 88.94 87 TRP A CA 1
ATOM 708 C C . TRP A 1 87 ? 15.395 -0.590 -14.800 1.00 88.94 87 TRP A C 1
ATOM 710 O O . TRP A 1 87 ? 15.881 -0.799 -15.912 1.00 88.94 87 TRP A O 1
ATOM 720 N N . LEU A 1 88 ? 15.174 0.643 -14.334 1.00 87.88 88 LEU A N 1
ATOM 721 C CA . LEU A 1 88 ? 15.389 1.862 -15.122 1.00 87.88 88 LEU A CA 1
ATOM 722 C C . LEU A 1 88 ? 16.860 2.043 -15.531 1.00 87.88 88 LEU A C 1
ATOM 724 O O . LEU A 1 88 ? 17.145 2.634 -16.573 1.00 87.88 88 LEU A O 1
ATOM 728 N N . ASN A 1 89 ? 17.788 1.498 -14.740 1.00 85.69 89 ASN A N 1
ATOM 729 C CA . ASN A 1 89 ? 19.227 1.559 -14.996 1.00 85.69 89 ASN A CA 1
ATOM 730 C C . ASN A 1 89 ? 19.775 0.347 -15.782 1.00 85.69 89 ASN A C 1
ATOM 732 O O . ASN A 1 89 ? 20.966 0.315 -16.106 1.00 85.69 89 ASN A O 1
ATOM 736 N N . LYS A 1 90 ? 18.953 -0.666 -16.101 1.00 82.50 90 LYS A N 1
ATOM 737 C CA . LYS A 1 90 ? 19.401 -1.864 -16.831 1.00 82.50 90 LYS A CA 1
ATOM 738 C C . LYS A 1 90 ? 19.796 -1.502 -18.275 1.00 82.50 90 LYS A C 1
ATOM 740 O O . LYS A 1 90 ? 19.166 -0.667 -18.923 1.00 82.50 90 LYS A O 1
ATOM 745 N N . LYS A 1 91 ? 20.888 -2.112 -18.765 1.00 53.56 91 LYS A N 1
ATOM 746 C CA . LYS A 1 91 ? 21.589 -1.750 -20.018 1.00 53.56 91 LYS A CA 1
ATOM 747 C C . LYS A 1 91 ? 20.631 -1.522 -21.198 1.00 53.56 91 LYS A C 1
ATOM 749 O O . LYS A 1 91 ? 19.931 -2.438 -21.613 1.00 53.56 91 LYS A O 1
ATOM 754 N N . GLY A 1 92 ? 20.667 -0.303 -21.737 1.00 55.62 92 GLY A N 1
ATOM 755 C CA . GLY A 1 92 ? 19.806 0.189 -22.816 1.00 55.62 92 GLY A CA 1
ATOM 756 C C . GLY A 1 92 ? 19.305 1.610 -22.554 1.00 55.62 92 GLY A C 1
ATOM 757 O O . GLY A 1 92 ? 19.048 2.338 -23.503 1.00 55.62 92 GLY A O 1
ATOM 758 N N . GLY A 1 93 ? 19.227 2.025 -21.279 1.00 50.72 93 GLY A N 1
ATOM 759 C CA . GLY A 1 93 ? 19.039 3.428 -20.885 1.00 50.72 93 GLY A CA 1
ATOM 760 C C . GLY A 1 93 ? 17.776 4.083 -21.438 1.00 50.72 93 GLY A C 1
ATOM 761 O O . GLY A 1 93 ? 17.702 5.306 -21.498 1.00 50.72 93 GLY A O 1
ATOM 762 N N . ILE A 1 94 ? 16.789 3.293 -21.865 1.00 57.50 94 ILE A N 1
ATOM 763 C CA . ILE A 1 94 ? 15.605 3.858 -22.509 1.00 57.50 94 ILE A CA 1
ATOM 764 C C . ILE A 1 94 ? 14.703 4.518 -21.454 1.00 57.50 94 ILE A C 1
ATOM 766 O O . ILE A 1 94 ? 13.796 5.245 -21.816 1.00 57.50 94 ILE A O 1
ATOM 770 N N . GLY A 1 95 ? 14.949 4.327 -20.146 1.00 59.59 95 GLY A N 1
ATOM 771 C CA . GLY A 1 95 ? 14.084 4.889 -19.103 1.00 59.59 95 GLY A CA 1
ATOM 772 C C . GLY A 1 95 ? 12.630 4.474 -19.326 1.00 59.59 95 GLY A C 1
ATOM 773 O O . GLY A 1 95 ? 11.716 5.243 -19.082 1.00 59.59 95 GLY A O 1
ATOM 774 N N . LEU A 1 96 ? 12.400 3.294 -19.899 1.00 65.19 96 LEU A N 1
ATOM 775 C CA . LEU A 1 96 ? 11.050 2.822 -20.149 1.00 65.19 96 LEU A CA 1
ATOM 776 C C . LEU A 1 96 ? 10.443 2.409 -18.814 1.00 65.19 96 LEU A C 1
ATOM 778 O O . LEU A 1 96 ? 10.996 1.562 -18.106 1.00 65.19 96 LEU A O 1
ATOM 782 N N . ASP A 1 97 ? 9.305 3.016 -18.495 1.00 74.50 97 ASP A N 1
ATOM 783 C CA . ASP A 1 97 ? 8.423 2.520 -17.446 1.00 74.50 97 ASP A CA 1
ATOM 784 C C . ASP A 1 97 ? 8.133 1.022 -17.697 1.00 74.50 97 ASP A C 1
ATOM 786 O O . ASP A 1 97 ? 7.928 0.638 -18.856 1.00 74.50 97 ASP A O 1
ATOM 790 N N . PRO A 1 98 ? 8.129 0.159 -16.660 1.00 77.94 98 PRO A N 1
ATOM 791 C CA . PRO A 1 98 ? 7.861 -1.273 -16.824 1.00 77.94 98 PRO A CA 1
ATOM 792 C C . PRO A 1 98 ? 6.540 -1.582 -17.542 1.00 77.94 98 PRO A C 1
ATOM 794 O O . PRO A 1 98 ? 6.434 -2.609 -18.209 1.00 77.94 98 PRO A O 1
ATOM 797 N N . THR A 1 99 ? 5.559 -0.683 -17.450 1.00 79.50 99 THR A N 1
ATOM 798 C CA . THR A 1 99 ? 4.258 -0.773 -18.128 1.00 79.50 99 THR A CA 1
ATOM 799 C C . THR A 1 99 ? 4.147 0.088 -19.391 1.00 79.50 99 THR A C 1
ATOM 801 O O . THR A 1 99 ? 3.061 0.247 -19.941 1.00 79.50 99 THR A O 1
ATOM 804 N N . ALA A 1 100 ? 5.271 0.612 -19.890 1.00 75.38 100 ALA A N 1
ATOM 805 C CA . ALA A 1 100 ? 5.378 1.468 -21.072 1.00 75.38 100 ALA A CA 1
ATOM 806 C C . ALA A 1 100 ? 4.530 2.758 -21.025 1.00 75.38 100 ALA A C 1
ATOM 808 O O . ALA A 1 100 ? 4.274 3.362 -22.068 1.00 75.38 100 ALA A O 1
ATOM 809 N N . LEU A 1 101 ? 4.151 3.228 -19.829 1.00 69.81 101 LEU A N 1
ATOM 810 C CA . LEU A 1 101 ? 3.415 4.488 -19.646 1.00 69.81 101 LEU A CA 1
ATOM 811 C C . LEU A 1 101 ? 4.260 5.716 -20.008 1.00 69.81 101 LEU A C 1
ATOM 813 O O . LEU A 1 101 ? 3.728 6.762 -20.374 1.00 69.81 101 LEU A O 1
ATOM 817 N N . SER A 1 102 ? 5.585 5.593 -19.920 1.00 73.25 102 SER A N 1
ATOM 818 C CA . SER A 1 102 ? 6.532 6.638 -20.291 1.00 73.25 102 SER A CA 1
ATOM 819 C C . SER A 1 102 ? 7.779 6.045 -20.939 1.00 73.25 102 SER A C 1
ATOM 821 O O . SER A 1 102 ? 8.331 5.044 -20.483 1.00 73.25 102 SER A O 1
ATOM 823 N N . GLN A 1 103 ? 8.236 6.699 -22.009 1.00 73.62 103 GLN A N 1
ATOM 824 C CA . GLN A 1 103 ? 9.413 6.310 -22.791 1.00 73.62 103 GLN A CA 1
ATOM 825 C C . GLN A 1 103 ? 10.723 6.928 -22.279 1.00 73.62 103 GLN A C 1
ATOM 827 O O . GLN A 1 103 ? 11.750 6.729 -22.916 1.00 73.62 103 GLN A O 1
ATOM 832 N N . LYS A 1 104 ? 10.685 7.726 -21.197 1.00 79.25 104 LYS A N 1
ATOM 833 C CA . LYS A 1 104 ? 11.853 8.355 -20.540 1.00 79.25 104 LYS A CA 1
ATOM 834 C C . LYS A 1 104 ? 11.620 8.581 -19.034 1.00 79.25 104 LYS A C 1
ATOM 836 O O . LYS A 1 104 ? 12.019 9.609 -18.489 1.00 79.25 104 LYS A O 1
ATOM 841 N N . ALA A 1 105 ? 10.936 7.654 -18.378 1.00 82.94 105 ALA A N 1
ATOM 842 C CA . ALA A 1 105 ? 10.731 7.637 -16.941 1.00 82.94 105 ALA A CA 1
ATOM 843 C C . ALA A 1 105 ? 12.062 7.606 -16.173 1.00 82.94 105 ALA A C 1
ATOM 845 O O . ALA A 1 105 ? 12.966 6.810 -16.446 1.00 82.94 105 ALA A O 1
ATOM 846 N N . LYS A 1 106 ? 12.152 8.461 -15.161 1.00 87.44 106 LYS A N 1
ATOM 847 C CA . LYS A 1 106 ? 13.201 8.468 -14.143 1.00 87.44 106 LYS A CA 1
ATOM 848 C C . LYS A 1 106 ? 12.595 8.081 -12.806 1.00 87.44 106 LYS A C 1
ATOM 850 O O . LYS A 1 106 ? 11.414 8.297 -12.568 1.00 87.44 106 LYS A O 1
ATOM 855 N N . LEU A 1 107 ? 13.421 7.587 -11.884 1.00 89.06 107 LEU A N 1
ATOM 856 C CA . LEU A 1 107 ? 12.956 7.234 -10.539 1.00 89.06 107 LEU A CA 1
ATOM 857 C C . LEU A 1 107 ? 12.295 8.419 -9.808 1.00 89.06 107 LEU A C 1
ATOM 859 O O . LEU A 1 107 ? 11.379 8.214 -9.022 1.00 89.06 107 LEU A O 1
ATOM 863 N N . THR A 1 108 ? 12.740 9.649 -10.080 1.00 90.62 108 THR A N 1
ATOM 864 C CA . THR A 1 108 ? 12.184 10.887 -9.506 1.00 90.62 108 THR A CA 1
ATOM 865 C C . THR A 1 108 ? 10.751 11.178 -9.930 1.00 90.62 108 THR A C 1
ATOM 867 O O . THR A 1 108 ? 10.088 11.975 -9.277 1.00 90.62 108 THR A O 1
ATOM 870 N N . ASP A 1 109 ? 10.284 10.551 -11.007 1.00 91.56 109 ASP A N 1
ATOM 871 C CA . ASP A 1 109 ? 8.927 10.739 -11.514 1.00 91.56 109 ASP A CA 1
ATOM 872 C C . ASP A 1 109 ? 7.915 9.887 -10.732 1.00 91.56 109 ASP A C 1
ATOM 874 O O . ASP A 1 109 ? 6.711 10.070 -10.879 1.00 91.56 109 ASP A O 1
ATOM 878 N N . TYR A 1 110 ? 8.395 8.961 -9.896 1.00 94.50 110 TYR A N 1
ATOM 879 C CA . TYR A 1 110 ? 7.572 8.074 -9.085 1.00 94.50 110 TYR A CA 1
ATOM 880 C C . TYR A 1 110 ? 7.441 8.623 -7.671 1.00 94.50 110 TYR A C 1
ATOM 882 O O . TYR A 1 110 ? 8.403 9.113 -7.072 1.00 94.50 110 TYR A O 1
ATOM 890 N N . LEU A 1 111 ? 6.241 8.493 -7.117 1.00 95.94 111 LEU A N 1
ATOM 891 C CA . LEU A 1 111 ? 5.900 9.011 -5.800 1.00 95.94 111 LEU A CA 1
ATOM 892 C C . LEU A 1 111 ? 5.735 7.875 -4.796 1.00 95.94 111 LEU A C 1
ATOM 894 O O . LEU A 1 111 ? 5.384 6.751 -5.154 1.00 95.94 111 LEU A O 1
ATOM 898 N N . VAL A 1 112 ? 5.980 8.186 -3.524 1.00 95.88 112 VAL A N 1
ATOM 899 C CA . VAL A 1 112 ? 5.595 7.316 -2.408 1.00 95.88 112 VAL A CA 1
ATOM 900 C C . VAL A 1 112 ? 4.097 7.518 -2.170 1.00 95.88 112 VAL A C 1
ATOM 902 O O . VAL A 1 112 ? 3.674 8.671 -2.051 1.00 95.88 112 VAL A O 1
ATOM 905 N N . PRO A 1 113 ? 3.287 6.449 -2.124 1.00 95.56 113 PRO A N 1
ATOM 906 C CA . PRO A 1 113 ? 1.852 6.587 -1.946 1.00 95.56 113 PRO A CA 1
ATOM 907 C C . PRO A 1 113 ? 1.501 6.972 -0.509 1.00 95.56 113 PRO A C 1
ATOM 909 O O . PRO A 1 113 ? 2.141 6.521 0.445 1.00 95.56 113 PRO A O 1
ATOM 912 N N . THR A 1 114 ? 0.466 7.796 -0.355 1.00 94.12 114 THR A N 1
ATOM 913 C CA . THR A 1 114 ? -0.132 8.068 0.957 1.00 94.12 114 THR A CA 1
ATOM 914 C C . THR A 1 114 ? -1.017 6.905 1.404 1.00 94.12 114 THR A C 1
ATOM 916 O O . THR A 1 114 ? -1.462 6.094 0.588 1.00 94.12 114 THR A O 1
ATOM 919 N N . SER A 1 115 ? -1.314 6.845 2.704 1.00 93.19 115 SER A N 1
ATOM 920 C CA . SER A 1 115 ? -2.206 5.838 3.289 1.00 93.19 115 SER A CA 1
ATOM 921 C C . SER A 1 115 ? -3.579 5.808 2.599 1.00 93.19 115 SER A C 1
ATOM 923 O O . SER A 1 115 ? -4.079 4.747 2.235 1.00 93.19 115 SER A O 1
ATOM 925 N N . GLU A 1 116 ? -4.141 6.985 2.324 1.00 93.12 116 GLU A N 1
ATOM 926 C CA . GLU A 1 116 ? -5.408 7.138 1.598 1.00 93.12 116 GLU A CA 1
ATOM 927 C C . GLU A 1 116 ? -5.314 6.658 0.146 1.00 93.12 116 GLU A C 1
ATOM 929 O O . GLU A 1 116 ? -6.182 5.922 -0.312 1.00 93.12 116 GLU A O 1
ATOM 934 N N . GLN A 1 117 ? -4.235 6.993 -0.572 1.00 95.19 117 GLN A N 1
ATOM 935 C CA . GLN A 1 117 ? -4.058 6.534 -1.953 1.00 95.19 117 GLN A CA 1
ATOM 936 C C . GLN A 1 117 ? -3.948 5.007 -2.045 1.00 95.19 117 GLN A C 1
ATOM 938 O O . GLN A 1 117 ? -4.471 4.417 -2.990 1.00 95.19 117 GLN A O 1
ATOM 943 N N . LEU A 1 118 ? -3.282 4.365 -1.079 1.00 96.25 118 LEU A N 1
ATOM 944 C CA . LEU A 1 118 ? -3.199 2.904 -1.007 1.00 96.25 118 LEU A CA 1
ATOM 945 C C . LEU A 1 118 ? -4.551 2.261 -0.700 1.00 96.25 118 LEU A C 1
ATOM 947 O O . LEU A 1 118 ? -4.896 1.250 -1.311 1.00 96.25 118 LEU A O 1
ATOM 951 N N . LEU A 1 119 ? -5.318 2.837 0.225 1.00 96.06 119 LEU A N 1
ATOM 952 C CA . LEU A 1 119 ? -6.647 2.332 0.544 1.00 96.06 119 LEU A CA 1
ATOM 953 C C . LEU A 1 119 ? -7.599 2.477 -0.648 1.00 96.06 119 LEU A C 1
ATOM 955 O O . LEU A 1 119 ? -8.252 1.506 -1.023 1.00 96.06 119 LEU A O 1
ATOM 959 N N . ASP A 1 120 ? -7.623 3.644 -1.291 1.00 95.44 120 ASP A N 1
ATOM 960 C CA . ASP A 1 120 ? -8.427 3.881 -2.492 1.00 95.44 120 ASP A CA 1
ATOM 961 C C . ASP A 1 120 ? -8.048 2.919 -3.623 1.00 95.44 120 ASP A C 1
ATOM 963 O O . ASP A 1 120 ? -8.919 2.405 -4.325 1.00 95.44 120 ASP A O 1
ATOM 967 N N . PHE A 1 121 ? -6.753 2.645 -3.796 1.00 96.50 121 PHE A N 1
ATOM 968 C CA . PHE A 1 121 ? -6.264 1.660 -4.758 1.00 96.50 121 PHE A CA 1
ATOM 969 C C . PHE A 1 121 ? -6.804 0.255 -4.475 1.00 96.50 121 PHE A C 1
ATOM 971 O O . PHE A 1 121 ? -7.276 -0.414 -5.396 1.00 96.50 121 PHE A O 1
ATOM 978 N N . VAL A 1 122 ? -6.786 -0.177 -3.212 1.00 96.94 122 VAL A N 1
ATOM 979 C CA . VAL A 1 122 ? -7.324 -1.478 -2.793 1.00 96.94 122 VAL A CA 1
ATOM 980 C C . VAL A 1 122 ? -8.834 -1.550 -2.981 1.00 96.94 122 VAL A C 1
ATOM 982 O O . VAL A 1 122 ? -9.324 -2.528 -3.544 1.00 96.94 122 VAL A O 1
ATOM 985 N N . VAL A 1 123 ? -9.572 -0.517 -2.575 1.00 96.50 123 VAL A N 1
ATOM 986 C CA . VAL A 1 123 ? -11.031 -0.425 -2.750 1.00 96.50 123 VAL A CA 1
ATOM 987 C C . VAL A 1 123 ? -11.403 -0.516 -4.230 1.00 96.50 123 VAL A C 1
ATOM 989 O O . VAL A 1 123 ? -12.236 -1.339 -4.607 1.00 96.50 123 VAL A O 1
ATOM 992 N N . LYS A 1 124 ? -10.734 0.259 -5.095 1.00 95.50 124 LYS A N 1
ATOM 993 C CA . LYS A 1 124 ? -10.968 0.230 -6.548 1.00 95.50 124 LYS A CA 1
ATOM 994 C C . LYS A 1 124 ? -10.642 -1.133 -7.159 1.00 95.50 124 LYS A C 1
ATOM 996 O O . LYS A 1 124 ? -11.440 -1.659 -7.927 1.00 95.50 124 LYS A O 1
ATOM 1001 N N . SER A 1 125 ? -9.491 -1.709 -6.814 1.00 95.56 125 SER A N 1
ATOM 1002 C CA . SER A 1 125 ? -9.009 -2.954 -7.430 1.00 95.56 125 SER A CA 1
ATOM 1003 C C . SER A 1 125 ? -9.787 -4.187 -6.965 1.00 95.56 125 SER A C 1
ATOM 1005 O O . SER A 1 125 ? -10.009 -5.106 -7.748 1.00 95.56 125 SER A O 1
ATOM 1007 N N . SER A 1 126 ? -10.234 -4.206 -5.706 1.00 95.94 126 SER A N 1
ATOM 1008 C CA . SER A 1 126 ? -11.035 -5.303 -5.146 1.00 95.94 126 SER A CA 1
ATOM 1009 C C . SER A 1 126 ? -12.539 -5.154 -5.390 1.00 95.94 126 SER A C 1
ATOM 1011 O O . SER A 1 126 ? -13.264 -6.139 -5.279 1.00 95.94 126 SER A O 1
ATOM 1013 N N . SER A 1 127 ? -13.017 -3.947 -5.720 1.00 95.19 127 SER A N 1
ATOM 1014 C CA . SER A 1 127 ? -14.448 -3.598 -5.747 1.00 95.19 127 SER A CA 1
ATOM 1015 C C . SER A 1 127 ? -15.169 -3.830 -4.408 1.00 95.19 127 SER A C 1
ATOM 1017 O O . SER A 1 127 ? -16.387 -4.000 -4.375 1.00 95.19 127 SER A O 1
ATOM 1019 N N . ILE A 1 128 ? -14.424 -3.838 -3.298 1.00 96.00 128 ILE A N 1
ATOM 1020 C CA . ILE A 1 128 ? -14.953 -3.976 -1.937 1.00 96.00 128 ILE A CA 1
ATOM 1021 C C . ILE A 1 128 ? -15.044 -2.590 -1.304 1.00 96.00 128 ILE A C 1
ATOM 1023 O O . ILE A 1 128 ? -14.132 -1.774 -1.438 1.00 96.00 128 ILE A O 1
ATOM 1027 N N . ALA A 1 129 ? -16.144 -2.327 -0.603 1.00 95.75 129 ALA A N 1
ATOM 1028 C CA . ALA A 1 129 ? -16.391 -1.037 0.025 1.00 95.75 129 ALA A CA 1
ATOM 1029 C C . ALA A 1 129 ? -15.377 -0.720 1.145 1.00 95.75 129 ALA A C 1
ATOM 1031 O O . ALA A 1 129 ? -14.814 -1.615 1.783 1.00 95.75 129 ALA A O 1
ATOM 1032 N N . ARG A 1 130 ? -15.131 0.574 1.380 1.00 94.88 130 ARG A N 1
ATOM 1033 C CA . ARG A 1 130 ? -14.081 1.069 2.287 1.00 94.88 130 ARG A CA 1
ATOM 1034 C C . ARG A 1 130 ? -14.264 0.577 3.726 1.00 94.88 130 ARG A C 1
ATOM 1036 O O . ARG A 1 130 ? -13.274 0.268 4.386 1.00 94.88 130 ARG A O 1
ATOM 1043 N N . GLU A 1 131 ? -15.506 0.467 4.185 1.00 93.69 131 GLU A N 1
ATOM 1044 C CA . GLU A 1 131 ? -15.883 0.019 5.531 1.00 93.69 131 GLU A CA 1
ATOM 1045 C C . GLU A 1 131 ? -15.458 -1.419 5.852 1.00 93.69 131 GLU A C 1
ATOM 1047 O O . GLU A 1 131 ? -15.405 -1.801 7.014 1.00 93.69 131 GLU A O 1
ATOM 1052 N N . PHE A 1 132 ? -15.106 -2.228 4.848 1.00 94.25 132 PHE A N 1
ATOM 1053 C CA . PHE A 1 132 ? -14.536 -3.552 5.093 1.00 94.25 132 PHE A CA 1
ATOM 1054 C C . PHE A 1 132 ? -13.042 -3.502 5.416 1.00 94.25 132 PHE A C 1
ATOM 1056 O O . PHE A 1 132 ? -12.503 -4.508 5.875 1.00 94.25 132 PHE A O 1
ATOM 1063 N N . PHE A 1 133 ? -12.367 -2.377 5.178 1.00 95.06 133 PHE A N 1
ATOM 1064 C CA . PHE A 1 133 ? -10.932 -2.205 5.416 1.00 95.06 133 PHE A CA 1
ATOM 1065 C C . PHE A 1 133 ? -10.626 -1.280 6.587 1.00 95.06 133 PHE A C 1
ATOM 1067 O O . PHE A 1 133 ? -9.614 -1.489 7.250 1.00 95.06 133 PHE A O 1
ATOM 1074 N N . VAL A 1 134 ? -11.465 -0.266 6.805 1.00 94.44 134 VAL A N 1
ATOM 1075 C CA . VAL A 1 134 ? -11.318 0.715 7.881 1.00 94.44 134 VAL A CA 1
ATOM 1076 C C . VAL A 1 134 ? -12.589 0.722 8.710 1.00 94.44 134 VAL A C 1
ATOM 1078 O O . VAL A 1 134 ? -13.652 1.112 8.224 1.00 94.44 134 VAL A O 1
ATOM 1081 N N . ASP A 1 135 ? -12.451 0.317 9.965 1.00 91.62 135 ASP A N 1
ATOM 1082 C CA . ASP A 1 135 ? -13.550 0.242 10.911 1.00 91.62 135 ASP A CA 1
ATOM 1083 C C . ASP A 1 135 ? -13.748 1.612 11.580 1.00 91.62 135 ASP A C 1
ATOM 1085 O O . ASP A 1 135 ? -12.812 2.401 11.751 1.00 91.62 135 ASP A O 1
ATOM 1089 N N . GLN A 1 136 ? -14.976 1.907 12.002 1.00 89.81 136 GLN A N 1
ATOM 1090 C CA . GLN A 1 136 ? -15.189 2.980 12.969 1.00 89.81 136 GLN A CA 1
ATOM 1091 C C . GLN A 1 136 ? -14.971 2.427 14.366 1.00 89.81 136 GLN A C 1
ATOM 1093 O O . GLN A 1 136 ? -15.485 1.361 14.712 1.00 89.81 136 GLN A O 1
ATOM 1098 N N . TYR A 1 137 ? -14.200 3.150 15.174 1.00 87.25 137 TYR A N 1
ATOM 1099 C CA . TYR A 1 137 ? -14.016 2.748 16.553 1.00 87.25 137 TYR A CA 1
ATOM 1100 C C . TYR A 1 137 ? -15.354 2.849 17.294 1.00 87.25 137 TYR A C 1
ATOM 1102 O O . TYR A 1 137 ? -15.943 3.922 17.435 1.00 87.25 137 TYR A O 1
ATOM 1110 N N . HIS A 1 138 ? -15.826 1.711 17.785 1.00 81.06 138 HIS A N 1
ATOM 1111 C CA . HIS A 1 138 ? -16.932 1.637 18.721 1.00 81.06 138 HIS A CA 1
ATOM 1112 C C . HIS A 1 138 ? -16.360 1.161 20.047 1.00 81.06 138 HIS A C 1
ATOM 1114 O O . HIS A 1 138 ? -15.674 0.139 20.080 1.00 81.06 138 HIS A O 1
ATOM 1120 N N . ASP A 1 139 ? -16.628 1.898 21.131 1.00 68.94 139 ASP A N 1
ATOM 1121 C CA . ASP A 1 139 ? -16.297 1.439 22.478 1.00 68.94 139 ASP A CA 1
ATOM 1122 C C . ASP A 1 139 ? -16.919 0.054 22.663 1.00 68.94 139 ASP A C 1
ATOM 1124 O O . ASP A 1 139 ? -18.138 -0.087 22.814 1.00 68.94 139 ASP A O 1
ATOM 1128 N N . PHE A 1 140 ? -16.082 -0.982 22.639 1.00 52.66 140 PHE A N 1
ATOM 1129 C CA . PHE A 1 140 ? -16.505 -2.311 23.027 1.00 52.66 140 PHE A CA 1
ATOM 1130 C C . PHE A 1 140 ? -16.692 -2.250 24.539 1.00 52.66 140 PHE A C 1
ATOM 1132 O O . PHE A 1 140 ? -15.755 -2.462 25.306 1.00 52.66 140 PHE A O 1
ATOM 1139 N N . LYS A 1 141 ? -17.898 -1.892 24.990 1.00 44.97 141 LYS A N 1
ATOM 1140 C CA . LYS A 1 141 ? -18.315 -2.236 26.344 1.00 44.97 141 LYS A CA 1
ATOM 1141 C C . LYS A 1 141 ? -18.435 -3.753 26.323 1.00 44.97 141 LYS A C 1
ATOM 1143 O O . LYS A 1 141 ? -19.326 -4.240 25.626 1.00 44.97 141 LYS A O 1
ATOM 1148 N N . PRO A 1 142 ? -17.552 -4.519 26.991 1.00 43.28 142 PRO A N 1
ATOM 1149 C CA . PRO A 1 142 ? -17.875 -5.912 27.218 1.00 43.28 142 PRO A CA 1
ATOM 1150 C C . PRO A 1 142 ? -19.239 -5.895 27.901 1.00 43.28 142 PRO A C 1
ATOM 1152 O O . PRO A 1 142 ? -19.402 -5.225 28.924 1.00 43.28 142 PRO A O 1
ATOM 1155 N N . GLU A 1 143 ? -20.238 -6.539 27.296 1.00 41.16 143 GLU A N 1
ATOM 1156 C CA . GLU A 1 143 ? -21.415 -6.916 28.060 1.00 41.16 143 GLU A CA 1
ATOM 1157 C C . GLU A 1 143 ? -20.852 -7.611 29.293 1.00 41.16 143 GLU A C 1
ATOM 1159 O O . GLU A 1 143 ? -20.106 -8.587 29.172 1.00 41.16 143 GLU A O 1
ATOM 1164 N N . GLU A 1 144 ? -21.105 -7.040 30.473 1.00 37.84 144 GLU A N 1
ATOM 1165 C CA . GLU A 1 144 ? -20.997 -7.791 31.706 1.00 37.84 144 GLU A CA 1
ATOM 1166 C C . GLU A 1 144 ? -21.814 -9.042 31.431 1.00 37.84 144 GLU A C 1
ATOM 1168 O O . GLU A 1 144 ? -23.043 -8.980 31.382 1.00 37.84 144 GLU A O 1
ATOM 1173 N N . THR A 1 145 ? -21.130 -10.151 31.137 1.00 37.81 145 THR A N 1
ATOM 1174 C CA . THR A 1 145 ? -21.721 -11.477 31.137 1.00 37.81 145 THR A CA 1
ATOM 1175 C C . THR A 1 145 ? -22.478 -11.511 32.436 1.00 37.81 145 THR A C 1
ATOM 1177 O O . THR A 1 145 ? -21.851 -11.524 33.501 1.00 37.81 145 THR A O 1
ATOM 1180 N N . GLN A 1 146 ? -23.806 -11.397 32.344 1.00 36.72 146 GLN A N 1
ATOM 1181 C CA . GLN A 1 146 ? -24.675 -11.539 33.485 1.00 36.72 146 GLN A CA 1
ATOM 1182 C C . GLN A 1 146 ? -24.186 -12.810 34.137 1.00 36.72 146 GLN A C 1
ATOM 1184 O O . GLN A 1 146 ? -24.175 -13.863 33.499 1.00 36.72 146 GLN A O 1
ATOM 1189 N N . SER A 1 147 ? -23.651 -12.654 35.348 1.00 37.62 147 SER A N 1
ATOM 1190 C CA . SER A 1 147 ? -23.352 -13.745 36.248 1.00 37.62 147 SER A CA 1
ATOM 1191 C C . SER A 1 147 ? -24.577 -14.641 36.191 1.00 37.62 147 SER A C 1
ATOM 1193 O O . SER A 1 147 ? -25.629 -14.310 36.746 1.00 37.62 147 SER A O 1
ATOM 1195 N N . VAL A 1 148 ? -24.482 -15.716 35.406 1.00 39.69 148 VAL A N 1
ATOM 1196 C CA . VAL A 1 148 ? -25.464 -16.779 35.416 1.00 39.69 148 VAL A CA 1
ATOM 1197 C C . VAL A 1 148 ? -25.301 -17.311 36.820 1.00 39.69 148 VAL A C 1
ATOM 1199 O O . VAL A 1 148 ? -24.333 -18.006 37.117 1.00 39.69 148 VAL A O 1
ATOM 1202 N N . LYS A 1 149 ? -26.175 -16.848 37.716 1.00 37.62 149 LYS A N 1
ATOM 1203 C CA . LYS A 1 149 ? -26.342 -17.415 39.041 1.00 37.62 149 LYS A CA 1
ATOM 1204 C C . LYS A 1 149 ? -26.494 -18.911 38.818 1.00 37.62 149 LYS A C 1
ATOM 1206 O O . LYS A 1 149 ? -27.524 -19.349 38.312 1.00 37.62 149 LYS A O 1
ATOM 1211 N N . GLU A 1 150 ? -25.439 -19.652 39.137 1.00 41.97 150 GLU A N 1
ATOM 1212 C CA . GLU A 1 150 ? -25.467 -21.097 39.296 1.00 41.97 150 GLU A CA 1
ATOM 1213 C C . GLU A 1 150 ? -26.704 -21.454 40.124 1.00 41.97 150 GLU A C 1
ATOM 1215 O O . GLU A 1 150 ? -26.809 -21.035 41.283 1.00 41.97 150 GLU A O 1
ATOM 1220 N N . PRO A 1 151 ? -27.651 -22.237 39.590 1.00 38.31 151 PRO A N 1
ATOM 1221 C CA . PRO A 1 151 ? -28.503 -23.023 40.446 1.00 38.31 151 PRO A CA 1
ATOM 1222 C C . PRO A 1 151 ? -27.634 -24.184 40.934 1.00 38.31 151 PRO A C 1
ATOM 1224 O O . PRO A 1 151 ? -27.454 -25.183 40.242 1.00 38.31 151 PRO A O 1
ATOM 1227 N N . LEU A 1 152 ? -27.063 -24.027 42.130 1.00 44.47 152 LEU A N 1
ATOM 1228 C CA . LEU A 1 152 ? -26.617 -25.153 42.946 1.00 44.47 152 LEU A CA 1
ATOM 1229 C C . LEU A 1 152 ? -27.777 -26.141 43.047 1.00 44.47 152 LEU A C 1
ATOM 1231 O O . LEU A 1 152 ? -28.814 -25.737 43.564 1.00 44.47 152 LEU A O 1
ATOM 1235 N N . LEU A 1 153 ? -27.609 -27.382 42.575 1.00 40.50 153 LEU A N 1
ATOM 1236 C CA . LEU A 1 153 ? -28.286 -28.600 43.053 1.00 40.50 153 LEU A CA 1
ATOM 1237 C C . LEU A 1 153 ? -27.770 -29.845 42.277 1.00 40.50 153 LEU A C 1
ATOM 1239 O O . LEU A 1 153 ? -27.147 -29.694 41.230 1.00 40.50 153 LEU A O 1
ATOM 1243 N N . PRO A 1 154 ? -27.920 -31.070 42.816 1.00 37.28 154 PRO A N 1
ATOM 1244 C CA . PRO A 1 154 ? -26.851 -31.800 43.490 1.00 37.28 154 PRO A CA 1
ATOM 1245 C C . PRO A 1 154 ? -26.342 -33.022 42.701 1.00 37.28 154 PRO A C 1
ATOM 1247 O O . PRO A 1 154 ? -26.940 -33.458 41.722 1.00 37.28 154 PRO A O 1
ATOM 1250 N N . ASN A 1 155 ? -25.237 -33.580 43.201 1.00 40.00 155 ASN A N 1
ATOM 1251 C CA . ASN A 1 155 ? -24.576 -34.829 42.812 1.00 40.00 155 ASN A CA 1
ATOM 1252 C C . ASN A 1 155 ? -25.480 -35.884 42.148 1.00 40.00 155 ASN A C 1
ATOM 1254 O O . ASN A 1 155 ? -26.406 -36.407 42.769 1.00 40.00 155 ASN A O 1
ATOM 1258 N N . SER A 1 156 ? -25.092 -36.318 40.951 1.00 33.91 156 SER A N 1
ATOM 1259 C CA . SER A 1 156 ? -25.245 -37.723 40.580 1.00 33.91 156 SER A CA 1
ATOM 1260 C C . SER A 1 156 ? -23.997 -38.180 39.833 1.00 33.91 156 SER A C 1
ATOM 1262 O O . SER A 1 156 ? -23.680 -37.711 38.742 1.00 33.91 156 SER A O 1
ATOM 1264 N N . ASP A 1 157 ? -23.261 -39.064 40.500 1.00 37.09 157 ASP A N 1
ATOM 1265 C CA . ASP A 1 157 ? -22.201 -39.870 39.925 1.00 37.09 157 ASP A CA 1
ATOM 1266 C C . ASP A 1 157 ? -22.761 -40.713 38.782 1.00 37.09 157 ASP A C 1
ATOM 1268 O O . ASP A 1 157 ? -23.681 -41.508 38.980 1.00 37.09 157 ASP A O 1
ATOM 1272 N N . LEU A 1 158 ? -22.155 -40.606 37.603 1.00 36.09 158 LEU A N 1
ATOM 1273 C CA . LEU A 1 158 ? -22.057 -41.743 36.698 1.00 36.09 158 LEU A CA 1
ATOM 1274 C C . LEU A 1 158 ? -20.886 -41.539 35.743 1.00 36.09 158 LEU A C 1
ATOM 1276 O O . LEU A 1 158 ? -20.943 -40.813 34.753 1.00 36.09 158 LEU A O 1
ATOM 1280 N N . GLU A 1 159 ? -19.802 -42.224 36.090 1.00 35.56 159 GLU A N 1
ATOM 1281 C CA . GLU A 1 159 ? -18.711 -42.572 35.199 1.00 35.56 159 GLU A CA 1
ATOM 1282 C C . GLU A 1 159 ? -19.215 -43.003 33.811 1.00 35.56 159 GLU A C 1
ATOM 1284 O O . GLU A 1 159 ? -20.102 -43.856 33.711 1.00 35.56 159 GLU A O 1
ATOM 1289 N N . LYS A 1 160 ? -18.548 -42.535 32.746 1.00 34.78 160 LYS A N 1
ATOM 1290 C CA . LYS A 1 160 ? -17.854 -43.419 31.785 1.00 34.78 160 LYS A CA 1
ATOM 1291 C C . LYS A 1 160 ? -17.212 -42.659 30.614 1.00 34.78 160 LYS A C 1
ATOM 1293 O O . LYS A 1 160 ? -17.900 -41.993 29.854 1.00 34.78 160 LYS A O 1
ATOM 1298 N N . ARG A 1 161 ? -15.921 -42.983 30.409 1.00 34.75 161 ARG A N 1
ATOM 1299 C CA . ARG A 1 161 ? -15.157 -43.049 29.133 1.00 34.75 161 ARG A CA 1
ATOM 1300 C C . ARG A 1 161 ? -14.809 -41.705 28.484 1.00 34.75 161 ARG A C 1
ATOM 1302 O O . ARG A 1 161 ? -15.641 -41.064 27.867 1.00 34.75 161 ARG A O 1
ATOM 1309 N N . SER A 1 162 ? -13.618 -41.156 28.720 1.00 28.94 162 SER A N 1
ATOM 1310 C CA . SER A 1 162 ? -12.294 -41.511 28.160 1.00 28.94 162 SER A CA 1
ATOM 1311 C C . SER A 1 162 ? -12.145 -41.346 26.635 1.00 28.94 162 SER A C 1
ATOM 1313 O O . SER A 1 162 ? -12.722 -42.089 25.849 1.00 28.94 162 SER A O 1
ATOM 1315 N N . SER A 1 163 ? -11.246 -40.412 26.293 1.00 29.72 163 SER A N 1
ATOM 1316 C CA . SER A 1 163 ? -10.228 -40.453 25.227 1.00 29.72 163 SER A CA 1
ATOM 1317 C C . SER A 1 163 ? -10.661 -40.670 23.770 1.00 29.72 163 SER A C 1
ATOM 1319 O O . SER A 1 163 ? -10.984 -41.789 23.393 1.00 29.72 163 SER A O 1
ATOM 1321 N N . HIS A 1 164 ? -10.428 -39.668 22.910 1.00 31.25 164 HIS A N 1
ATOM 1322 C CA . HIS A 1 164 ? -9.263 -39.713 22.007 1.00 31.25 164 HIS A CA 1
ATOM 1323 C C . HIS A 1 164 ? -8.949 -38.333 21.410 1.00 31.25 164 HIS A C 1
ATOM 1325 O O . HIS A 1 164 ? -9.800 -37.683 20.810 1.00 31.25 164 HIS A O 1
ATOM 1331 N N . VAL A 1 165 ? -7.704 -37.900 21.588 1.00 35.19 165 VAL A N 1
ATOM 1332 C CA . VAL A 1 165 ? -7.075 -36.757 20.919 1.00 35.19 165 VAL A CA 1
ATOM 1333 C C . VAL A 1 165 ? -6.162 -37.339 19.845 1.00 35.19 165 VAL A C 1
ATOM 1335 O O . VAL A 1 165 ? -5.212 -38.030 20.195 1.00 35.19 165 VAL A O 1
ATOM 1338 N N . GLU A 1 166 ? -6.378 -37.013 18.571 1.00 31.81 166 GLU A N 1
ATOM 1339 C CA . GLU A 1 166 ? -5.397 -37.215 17.489 1.00 31.81 166 GLU A CA 1
ATOM 1340 C C . GLU A 1 166 ? -5.453 -36.003 16.544 1.00 31.81 166 GLU A C 1
ATOM 1342 O O . GLU A 1 166 ? -6.465 -35.725 15.913 1.00 31.81 166 GLU A O 1
ATOM 1347 N N . ARG A 1 167 ? -4.507 -35.067 16.686 1.00 26.69 167 ARG A N 1
ATOM 1348 C CA . ARG A 1 167 ? -3.241 -34.940 15.932 1.00 26.69 167 ARG A CA 1
ATOM 1349 C C . ARG A 1 167 ? -3.408 -34.534 14.462 1.00 26.69 167 ARG A C 1
ATOM 1351 O O . ARG A 1 167 ? -3.597 -35.341 13.563 1.00 26.69 167 ARG A O 1
ATOM 1358 N N . ILE A 1 168 ? -3.171 -33.241 14.258 1.00 37.03 168 ILE A N 1
ATOM 1359 C CA . ILE A 1 168 ? -2.802 -32.576 13.007 1.00 37.03 168 ILE A CA 1
ATOM 1360 C C . ILE A 1 168 ? -1.548 -33.237 12.412 1.00 37.03 168 ILE A C 1
ATOM 1362 O O . ILE A 1 168 ? -0.559 -33.410 13.123 1.00 37.03 168 ILE A O 1
ATOM 1366 N N . THR A 1 169 ? -1.525 -33.473 11.095 1.00 32.88 169 THR A N 1
ATOM 1367 C CA . THR A 1 169 ? -0.288 -33.338 10.303 1.00 32.88 169 THR A CA 1
ATOM 1368 C C . THR A 1 169 ? -0.549 -32.686 8.934 1.00 32.88 169 THR A C 1
ATOM 1370 O O . THR A 1 169 ? -1.629 -32.857 8.371 1.00 32.88 169 THR A O 1
ATOM 1373 N N . PRO A 1 170 ? 0.420 -31.909 8.402 1.00 40.34 170 PRO A N 1
ATOM 1374 C CA . PRO A 1 170 ? 0.264 -31.058 7.222 1.00 40.34 170 PRO A CA 1
ATOM 1375 C C . PRO A 1 170 ? 0.874 -31.680 5.954 1.00 40.34 170 PRO A C 1
ATOM 1377 O O . PRO A 1 170 ? 1.741 -32.549 6.053 1.00 40.34 170 PRO A O 1
ATOM 1380 N N . LYS A 1 171 ? 0.498 -31.142 4.780 1.00 29.36 171 LYS A N 1
ATOM 1381 C CA . LYS A 1 171 ? 1.327 -30.878 3.571 1.00 29.36 171 LYS A CA 1
ATOM 1382 C C . LYS A 1 171 ? 0.509 -31.056 2.286 1.00 29.36 171 LYS A C 1
ATOM 1384 O O . LYS A 1 171 ? 0.076 -32.163 1.990 1.00 29.36 171 LYS A O 1
ATOM 1389 N N . ARG A 1 172 ? 0.512 -30.032 1.425 1.00 28.98 172 ARG A N 1
ATOM 1390 C CA . ARG A 1 172 ? 1.175 -30.111 0.106 1.00 28.98 172 ARG A CA 1
ATOM 1391 C C . ARG A 1 172 ? 1.158 -28.765 -0.618 1.00 28.98 172 ARG A C 1
ATOM 1393 O O . ARG A 1 172 ? 0.120 -28.259 -1.015 1.00 28.98 172 ARG A O 1
ATOM 1400 N N . SER A 1 173 ? 2.368 -28.250 -0.810 1.00 32.81 173 SER A N 1
ATOM 1401 C CA . SER A 1 173 ? 2.736 -27.283 -1.837 1.00 32.81 173 SER A CA 1
ATOM 1402 C C . SER A 1 173 ? 2.584 -27.912 -3.227 1.00 32.81 173 SER A C 1
ATOM 1404 O O . SER A 1 173 ? 3.030 -29.046 -3.423 1.00 32.81 173 SER A O 1
ATOM 1406 N N . ARG A 1 174 ? 2.010 -27.169 -4.181 1.00 34.56 174 ARG A N 1
ATOM 1407 C CA . ARG A 1 174 ? 2.351 -27.244 -5.611 1.00 34.56 174 ARG A CA 1
ATOM 1408 C C . ARG A 1 174 ? 2.257 -25.843 -6.205 1.00 34.56 174 ARG A C 1
ATOM 1410 O O . ARG A 1 174 ? 1.182 -25.263 -6.283 1.00 34.56 174 ARG A O 1
ATOM 1417 N N . ALA A 1 175 ? 3.413 -25.332 -6.604 1.00 32.66 175 ALA A N 1
ATOM 1418 C CA . ALA A 1 175 ? 3.545 -24.195 -7.490 1.00 32.66 175 ALA A CA 1
ATOM 1419 C C . ALA A 1 175 ? 3.338 -24.612 -8.958 1.00 32.66 175 ALA A C 1
ATOM 1421 O O . ALA A 1 175 ? 3.599 -25.761 -9.324 1.00 32.66 175 ALA A O 1
ATOM 1422 N N . ALA A 1 176 ? 3.018 -23.586 -9.751 1.00 35.44 176 ALA A N 1
ATOM 1423 C CA . ALA A 1 176 ? 3.266 -23.399 -11.180 1.00 35.44 176 ALA A CA 1
ATOM 1424 C C . ALA A 1 176 ? 2.173 -23.794 -12.189 1.00 35.44 176 ALA A C 1
ATOM 1426 O O . ALA A 1 176 ? 1.642 -24.901 -12.156 1.00 35.44 176 ALA A O 1
ATOM 1427 N N . LEU A 1 177 ? 2.039 -22.871 -13.164 1.00 40.03 177 LEU A N 1
ATOM 1428 C CA . LEU A 1 177 ? 1.350 -22.891 -14.469 1.00 40.03 177 LEU A CA 1
ATOM 1429 C C . LEU A 1 177 ? -0.054 -22.238 -14.441 1.00 40.03 177 LEU A C 1
ATOM 1431 O O . LEU A 1 177 ? -0.918 -22.709 -13.723 1.00 40.03 177 LEU A O 1
ATOM 1435 N N . LEU A 1 178 ? -0.390 -21.165 -15.177 1.00 44.78 178 LEU A N 1
ATOM 1436 C CA . LEU A 1 178 ? 0.197 -20.511 -16.358 1.00 44.78 178 LEU A CA 1
ATOM 1437 C C . LEU A 1 178 ? -0.315 -19.060 -16.495 1.00 44.78 178 LEU A C 1
ATOM 1439 O O . LEU A 1 178 ? -1.506 -18.798 -16.352 1.00 44.78 178 LEU A O 1
ATOM 1443 N N . PHE A 1 179 ? 0.577 -18.153 -16.903 1.00 38.66 179 PHE A N 1
ATOM 1444 C CA . PHE A 1 179 ? 0.232 -16.880 -17.538 1.00 38.66 179 PHE A CA 1
ATOM 1445 C C . PHE A 1 179 ? -0.457 -17.135 -18.883 1.00 38.66 179 PHE A C 1
ATOM 1447 O O . PHE A 1 179 ? 0.178 -17.650 -19.803 1.00 38.66 179 PHE A O 1
ATOM 1454 N N . ARG A 1 180 ? -1.729 -16.740 -18.992 1.00 35.72 180 ARG A N 1
ATOM 1455 C CA . ARG A 1 180 ? -2.406 -16.192 -20.187 1.00 35.72 180 ARG A CA 1
ATOM 1456 C C . ARG A 1 180 ? -3.903 -16.130 -19.893 1.00 35.72 180 ARG A C 1
ATOM 1458 O O . ARG A 1 180 ? -4.534 -17.179 -19.917 1.00 35.72 180 ARG A O 1
ATOM 1465 N N . SER A 1 181 ? -4.450 -14.936 -19.640 1.00 36.28 181 SER A N 1
ATOM 1466 C CA . SER A 1 181 ? -5.807 -14.496 -20.048 1.00 36.28 181 SER A CA 1
ATOM 1467 C C . SER A 1 181 ? -6.185 -13.175 -19.365 1.00 36.28 181 SER A C 1
ATOM 1469 O O . SER A 1 181 ? -6.949 -13.166 -18.410 1.00 36.28 181 SER A O 1
ATOM 1471 N N . ILE A 1 182 ? -5.675 -12.044 -19.868 1.00 42.03 182 ILE A N 1
ATOM 1472 C CA . ILE A 1 182 ? -6.328 -10.730 -19.671 1.00 42.03 182 ILE A CA 1
ATOM 1473 C C . ILE A 1 182 ? -6.389 -9.962 -21.001 1.00 42.03 182 ILE A C 1
ATOM 1475 O O . ILE A 1 182 ? -6.222 -8.754 -21.067 1.00 42.03 182 ILE A O 1
ATOM 1479 N N . PHE A 1 183 ? -6.618 -10.682 -22.098 1.00 45.53 183 PHE A N 1
ATOM 1480 C CA . PHE A 1 183 ? -7.083 -10.079 -23.342 1.00 45.53 183 PHE A CA 1
ATOM 1481 C C . PHE A 1 183 ? -8.102 -11.024 -23.957 1.00 45.53 183 PHE A C 1
ATOM 1483 O O . PHE A 1 183 ? -7.708 -12.024 -24.548 1.00 45.53 183 PHE A O 1
ATOM 1490 N N . CYS A 1 184 ? -9.387 -10.727 -23.752 1.00 29.48 184 CYS A N 1
ATOM 1491 C CA . CYS A 1 184 ? -10.495 -10.999 -24.675 1.00 29.48 184 CYS A CA 1
ATOM 1492 C C . CYS A 1 184 ? -11.817 -10.550 -24.034 1.00 29.48 184 CYS A C 1
ATOM 1494 O O . CYS A 1 184 ? -12.497 -11.355 -23.416 1.00 29.48 184 CYS A O 1
ATOM 1496 N N . CYS A 1 185 ? -12.171 -9.273 -24.207 1.00 31.34 185 CYS A N 1
ATOM 1497 C CA . CYS A 1 185 ? -13.561 -8.798 -24.229 1.00 31.34 185 CYS A CA 1
ATOM 1498 C C . CYS A 1 185 ? -13.647 -7.513 -25.070 1.00 31.34 185 CYS A C 1
ATOM 1500 O O . CYS A 1 185 ? -14.009 -6.450 -24.583 1.00 31.34 185 CYS A O 1
ATOM 1502 N N . ILE A 1 186 ? -13.304 -7.617 -26.355 1.00 34.19 186 ILE A N 1
ATOM 1503 C CA . ILE A 1 186 ? -13.982 -6.838 -27.397 1.00 34.19 186 ILE A CA 1
ATOM 1504 C C . ILE A 1 186 ? -14.343 -7.859 -28.472 1.00 34.19 186 ILE A C 1
ATOM 1506 O O . ILE A 1 186 ? -13.491 -8.280 -29.253 1.00 34.19 186 ILE A O 1
ATOM 1510 N N . SER A 1 187 ? -15.586 -8.342 -28.432 1.00 35.56 187 SER A N 1
ATOM 1511 C CA . SER A 1 187 ? -16.130 -9.149 -29.524 1.00 35.56 187 SER A CA 1
ATOM 1512 C C . SER A 1 187 ? -16.475 -8.247 -30.715 1.00 35.56 187 SER A C 1
ATOM 1514 O O . SER A 1 187 ? -16.906 -7.110 -30.505 1.00 35.56 187 SER A O 1
ATOM 1516 N N . PRO A 1 188 ? -16.305 -8.741 -31.953 1.00 41.03 188 PRO A N 1
ATOM 1517 C CA . PRO A 1 188 ? -16.607 -8.019 -33.178 1.00 41.03 188 PRO A CA 1
ATOM 1518 C C . PRO A 1 188 ? -18.075 -8.221 -33.582 1.00 41.03 188 PRO A C 1
ATOM 1520 O O . PRO A 1 188 ? -18.571 -9.340 -33.553 1.00 41.03 188 PRO A O 1
ATOM 1523 N N . ASN A 1 189 ? -18.741 -7.148 -34.007 1.00 34.03 189 ASN A N 1
ATOM 1524 C CA . ASN A 1 189 ? -19.912 -7.156 -34.893 1.00 34.03 189 ASN A CA 1
ATOM 1525 C C . ASN A 1 189 ? -19.876 -5.811 -35.637 1.00 34.03 189 ASN A C 1
ATOM 1527 O O . ASN A 1 189 ? -19.915 -4.758 -35.015 1.00 34.03 189 ASN A O 1
ATOM 1531 N N . SER A 1 190 ? -19.442 -5.786 -36.896 1.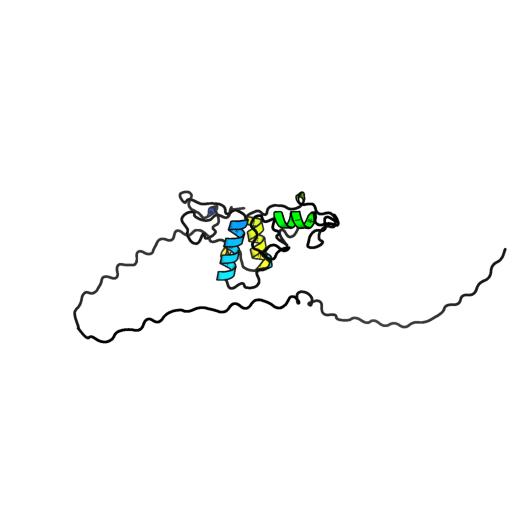00 32.41 190 SER A N 1
ATOM 1532 C CA . SER A 1 190 ? -20.243 -6.051 -38.099 1.00 32.41 190 SER A CA 1
ATOM 1533 C C . SER A 1 190 ? -21.151 -4.874 -38.461 1.00 32.41 190 SER A C 1
ATOM 1535 O O . SER A 1 190 ? -22.267 -4.787 -37.971 1.00 32.41 190 SER A O 1
ATOM 1537 N N . GLU A 1 191 ? -20.709 -4.055 -39.412 1.00 33.56 191 GLU A N 1
ATOM 1538 C CA . GLU A 1 191 ? -21.603 -3.527 -40.441 1.00 33.56 191 GLU A CA 1
ATOM 1539 C C . GLU A 1 191 ? -20.821 -3.417 -41.753 1.00 33.56 191 GLU A C 1
ATOM 1541 O O . GLU A 1 191 ? -19.980 -2.547 -41.972 1.00 33.56 191 GLU A O 1
ATOM 1546 N N . GLN A 1 192 ? -21.066 -4.406 -42.613 1.00 33.03 192 GLN A N 1
ATOM 1547 C CA . GLN A 1 192 ? -20.868 -4.279 -44.045 1.00 33.03 192 GLN A CA 1
ATOM 1548 C C . GLN A 1 192 ? -21.890 -3.269 -44.561 1.00 33.03 192 GLN A C 1
ATOM 1550 O O . GLN A 1 192 ? -23.086 -3.502 -44.419 1.00 33.03 192 GLN A O 1
ATOM 1555 N N . THR A 1 193 ? -21.438 -2.258 -45.295 1.00 31.59 193 THR A N 1
ATOM 1556 C CA . THR A 1 193 ? -22.225 -1.788 -46.437 1.00 31.59 193 THR A CA 1
ATOM 1557 C C . THR A 1 193 ? -21.337 -1.870 -47.665 1.00 31.59 193 THR A C 1
ATOM 1559 O O . THR A 1 193 ? -20.336 -1.170 -47.790 1.00 31.59 193 THR A O 1
ATOM 1562 N N . LYS A 1 194 ? -21.670 -2.828 -48.531 1.00 37.22 194 LYS A N 1
ATOM 1563 C CA . LYS A 1 194 ? -21.167 -2.924 -49.897 1.00 37.22 194 LYS A CA 1
ATOM 1564 C C . LYS A 1 194 ? -21.827 -1.813 -50.704 1.00 37.22 194 LYS A C 1
ATOM 1566 O O . LYS A 1 194 ? -23.050 -1.799 -50.782 1.00 37.22 194 LYS A O 1
ATOM 1571 N N . GLU A 1 195 ? -21.046 -1.029 -51.430 1.00 31.94 195 GLU A N 1
ATOM 1572 C CA . GLU A 1 195 ? -21.468 -0.628 -52.767 1.00 31.94 195 GLU A CA 1
ATOM 1573 C C . GLU A 1 195 ? -20.283 -0.705 -53.731 1.00 31.94 195 GLU A C 1
ATOM 1575 O O . GLU A 1 195 ? -19.123 -0.563 -53.348 1.00 31.94 195 GLU A O 1
ATOM 1580 N N . LYS A 1 196 ? -20.603 -1.136 -54.946 1.00 35.25 196 LYS A N 1
ATOM 1581 C CA . LYS A 1 196 ? -19.724 -1.765 -55.927 1.00 35.25 196 LYS A CA 1
ATOM 1582 C C . LYS A 1 196 ? -18.883 -0.736 -56.700 1.00 35.25 196 LYS A C 1
ATOM 1584 O O . LYS A 1 196 ? -19.377 0.313 -57.089 1.00 35.25 196 LYS A O 1
ATOM 1589 N N . GLU A 1 197 ? -17.638 -1.135 -56.955 1.00 38.09 197 GLU A N 1
ATOM 1590 C CA . GLU A 1 197 ? -16.716 -0.804 -58.068 1.00 38.09 197 GLU A CA 1
ATOM 1591 C C . GLU A 1 197 ? -17.415 -0.645 -59.460 1.00 38.09 197 GLU A C 1
ATOM 1593 O O . GLU A 1 197 ? -18.560 -1.101 -59.554 1.00 38.09 197 GLU A O 1
ATOM 1598 N N . PRO A 1 198 ? -16.782 -0.161 -60.576 1.00 47.94 198 PRO A N 1
ATOM 1599 C CA . PRO A 1 198 ? -15.337 -0.257 -60.887 1.00 47.94 198 PRO A CA 1
ATOM 1600 C C . PRO A 1 198 ? -14.680 0.798 -61.843 1.00 47.94 198 PRO A C 1
ATOM 1602 O O . PRO A 1 198 ? -15.342 1.627 -62.457 1.00 47.94 198 PRO A O 1
ATOM 1605 N N . HIS A 1 199 ? -13.360 0.614 -62.054 1.00 32.53 199 HIS A N 1
ATOM 1606 C CA . HIS A 1 199 ? -12.532 0.951 -63.245 1.00 32.53 199 HIS A CA 1
ATOM 1607 C C . HIS A 1 199 ? -12.268 2.452 -63.553 1.00 32.53 199 HIS A C 1
ATOM 1609 O O . HIS A 1 199 ? -13.127 3.298 -63.390 1.00 32.53 199 HIS A O 1
ATOM 1615 N N . ALA A 1 200 ? -11.102 2.912 -64.022 1.00 32.03 200 ALA A N 1
ATOM 1616 C CA . ALA A 1 200 ? -10.028 2.275 -64.776 1.00 32.03 200 ALA A CA 1
ATOM 1617 C C . ALA A 1 200 ? -8.693 3.036 -64.595 1.00 32.03 200 ALA A C 1
ATOM 1619 O O . ALA A 1 200 ? -8.665 4.266 -64.565 1.00 32.03 200 ALA A O 1
ATOM 1620 N N . HIS A 1 201 ? -7.574 2.309 -64.580 1.00 43.28 201 HIS A N 1
ATOM 1621 C CA . HIS A 1 201 ? -6.300 2.846 -65.067 1.00 43.28 201 HIS A CA 1
ATOM 1622 C C . HIS A 1 201 ? -6.360 2.984 -66.595 1.00 43.28 201 HIS A C 1
ATOM 1624 O O . HIS A 1 201 ? -6.979 2.151 -67.259 1.00 43.28 201 HIS A O 1
ATOM 1630 N N . PRO A 1 202 ? -5.656 3.973 -67.165 1.00 40.16 202 PRO A N 1
ATOM 1631 C CA . PRO A 1 202 ? -4.435 3.585 -67.871 1.00 40.16 202 PRO A CA 1
ATOM 1632 C C . PRO A 1 202 ? -3.276 4.587 -67.703 1.00 40.16 202 PRO A C 1
ATOM 1634 O O . PRO A 1 202 ? -3.456 5.800 -67.726 1.00 40.16 202 PRO A O 1
ATOM 1637 N N . ARG A 1 203 ? -2.049 4.063 -67.595 1.00 37.25 203 ARG A N 1
ATOM 1638 C CA . ARG A 1 203 ? -0.845 4.730 -68.133 1.00 37.25 203 ARG A CA 1
ATOM 1639 C C . ARG A 1 203 ? -0.793 4.433 -69.647 1.00 37.25 203 ARG A C 1
ATOM 1641 O O . ARG A 1 203 ? -1.300 3.377 -70.031 1.00 37.25 203 ARG A O 1
ATOM 1648 N N . PRO A 1 204 ? -0.181 5.278 -70.502 1.00 45.62 204 PRO A N 1
ATOM 1649 C CA . PRO A 1 204 ? 1.279 5.250 -70.673 1.00 45.62 204 PRO A CA 1
ATOM 1650 C C . PRO A 1 204 ? 1.963 6.611 -70.933 1.00 45.62 204 PRO A C 1
ATOM 1652 O O . PRO A 1 204 ? 1.331 7.625 -71.202 1.00 45.62 204 PRO A O 1
ATOM 1655 N N . ASN A 1 205 ? 3.294 6.552 -70.806 1.00 42.38 205 ASN A N 1
ATOM 1656 C CA . ASN A 1 205 ? 4.368 7.500 -71.143 1.00 42.38 205 ASN A CA 1
ATOM 1657 C C . ASN A 1 205 ? 4.119 8.447 -72.329 1.00 42.38 205 ASN A C 1
ATOM 1659 O O . ASN A 1 205 ? 3.517 8.007 -73.293 1.00 42.38 205 ASN A O 1
ATOM 1663 N N . TYR A 1 206 ? 4.733 9.642 -72.309 1.00 36.91 206 TYR A N 1
ATOM 1664 C CA . TYR A 1 206 ? 5.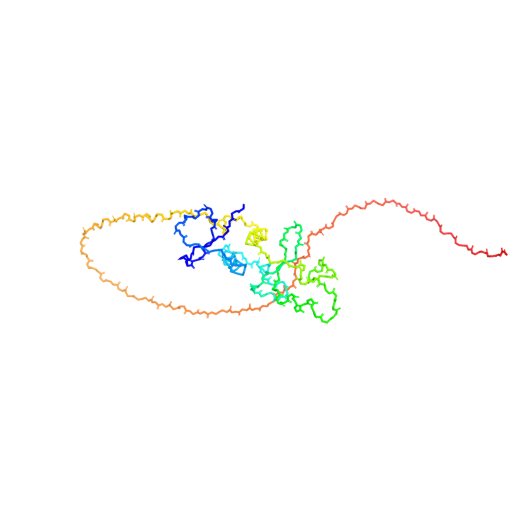657 10.167 -73.344 1.00 36.91 206 TYR A CA 1
ATOM 1665 C C . TYR A 1 206 ? 6.272 11.520 -72.879 1.00 36.91 206 TYR A C 1
ATOM 1667 O O . TYR A 1 206 ? 5.550 12.477 -72.627 1.00 36.91 206 TYR A O 1
ATOM 1675 N N . PHE A 1 207 ? 7.609 11.582 -72.755 1.00 38.72 207 PHE A N 1
ATOM 1676 C CA . PHE A 1 207 ? 8.437 12.787 -73.030 1.00 38.72 207 PHE A CA 1
ATOM 1677 C C . PHE A 1 207 ? 8.396 13.056 -74.556 1.00 38.72 207 PHE A C 1
ATOM 1679 O O . PHE A 1 207 ? 8.096 12.083 -75.260 1.00 38.72 207 PHE A O 1
ATOM 1686 N N . PRO A 1 208 ? 8.722 14.239 -75.141 1.00 49.00 208 PRO A N 1
ATOM 1687 C CA . PRO A 1 208 ? 9.747 15.255 -74.787 1.00 49.00 208 PRO A CA 1
ATOM 1688 C C . PRO A 1 208 ? 9.185 16.712 -74.918 1.00 49.00 208 PRO A C 1
ATOM 1690 O O . PRO A 1 208 ? 7.973 16.851 -75.024 1.00 49.00 208 PRO A O 1
ATOM 1693 N N . GLN A 1 209 ? 9.881 17.858 -74.874 1.00 38.44 209 GLN A N 1
ATOM 1694 C CA . GLN A 1 209 ? 11.271 18.320 -75.038 1.00 38.44 209 GLN A CA 1
ATOM 1695 C C . GLN A 1 209 ? 11.557 19.439 -74.026 1.00 38.44 209 GLN A C 1
ATOM 1697 O O . GLN A 1 209 ? 10.592 20.144 -73.654 1.00 38.44 209 GLN A O 1
#